Protein AF-A0A2H9NH75-F1 (afdb_monomer_lite)

Structure (mmCIF, N/CA/C/O backbone):
data_AF-A0A2H9NH75-F1
#
_entry.id   AF-A0A2H9NH75-F1
#
loop_
_atom_site.group_PDB
_atom_site.id
_atom_site.type_symbol
_atom_site.label_atom_id
_atom_site.label_alt_id
_atom_site.label_comp_id
_atom_site.label_asym_id
_atom_site.label_entity_id
_atom_site.label_seq_id
_atom_site.pdbx_PDB_ins_code
_atom_site.Cartn_x
_atom_site.Cartn_y
_atom_site.Cartn_z
_atom_site.occupancy
_atom_site.B_iso_or_equiv
_atom_site.auth_seq_id
_atom_site.auth_comp_id
_atom_site.auth_asym_id
_atom_site.auth_atom_id
_atom_site.pdbx_PDB_model_num
ATOM 1 N N . MET A 1 1 ? 20.758 14.391 -37.638 1.00 52.09 1 MET A N 1
ATOM 2 C CA . MET A 1 1 ? 20.608 14.453 -36.163 1.00 52.09 1 MET A CA 1
ATOM 3 C C . MET A 1 1 ? 19.476 13.586 -35.596 1.00 52.09 1 MET A C 1
ATOM 5 O O . MET A 1 1 ? 19.654 13.093 -34.496 1.00 52.09 1 MET A O 1
ATOM 9 N N . LYS A 1 2 ? 18.370 13.304 -36.310 1.00 54.50 2 LYS A N 1
ATOM 10 C CA . LYS A 1 2 ? 17.299 12.404 -35.808 1.00 54.50 2 LYS A CA 1
ATOM 11 C C . LYS A 1 2 ? 17.637 10.895 -35.805 1.00 54.50 2 LYS A C 1
ATOM 13 O O . LYS A 1 2 ? 16.887 10.123 -35.228 1.00 54.50 2 LYS A O 1
ATOM 18 N N . SER A 1 3 ? 18.746 10.471 -36.422 1.00 53.34 3 SER A N 1
ATOM 19 C CA . SER A 1 3 ? 19.180 9.060 -36.457 1.00 53.34 3 SER A CA 1
ATOM 20 C C . SER A 1 3 ? 20.140 8.664 -35.330 1.00 53.34 3 SER A C 1
ATOM 22 O O . SER A 1 3 ? 20.319 7.476 -35.082 1.00 53.34 3 SER A O 1
ATOM 24 N N . LEU A 1 4 ? 20.751 9.633 -34.633 1.00 50.81 4 LEU A N 1
ATOM 25 C CA . LEU A 1 4 ? 21.707 9.338 -33.560 1.00 50.81 4 LEU A CA 1
ATOM 26 C C . LEU A 1 4 ? 21.008 8.913 -32.261 1.00 50.81 4 LEU A C 1
ATOM 28 O O . LEU A 1 4 ? 21.525 8.067 -31.543 1.00 50.81 4 LEU A O 1
ATOM 32 N N . SER A 1 5 ? 19.820 9.450 -31.974 1.00 61.72 5 SER A N 1
ATOM 33 C CA . SER A 1 5 ? 19.081 9.145 -30.741 1.00 61.72 5 SER A CA 1
ATOM 34 C C . SER A 1 5 ? 18.595 7.694 -30.684 1.00 61.72 5 SER A C 1
ATOM 36 O O . SER A 1 5 ? 18.685 7.065 -29.635 1.00 61.72 5 SER A O 1
ATOM 38 N N . GLY A 1 6 ? 18.146 7.130 -31.810 1.00 67.44 6 GLY A N 1
ATOM 39 C CA . GLY A 1 6 ? 17.740 5.722 -31.881 1.00 67.44 6 GLY A CA 1
ATOM 40 C C . GLY A 1 6 ? 18.913 4.752 -31.713 1.00 67.44 6 GLY A C 1
ATOM 41 O O . GLY A 1 6 ? 18.775 3.726 -31.052 1.00 67.44 6 GLY A O 1
ATOM 42 N N . LEU A 1 7 ? 20.082 5.108 -32.254 1.00 65.38 7 LEU A N 1
ATOM 43 C CA . LEU A 1 7 ? 21.287 4.282 -32.176 1.00 65.38 7 LEU A CA 1
ATOM 44 C C . LEU A 1 7 ? 21.857 4.257 -30.753 1.00 65.38 7 LEU A C 1
ATOM 46 O O . LEU A 1 7 ? 22.250 3.197 -30.284 1.00 65.38 7 LEU A O 1
ATOM 50 N N . VAL A 1 8 ? 21.816 5.384 -30.036 1.00 70.50 8 VAL A N 1
ATOM 51 C CA . VAL A 1 8 ? 22.238 5.457 -28.627 1.00 70.50 8 VAL A CA 1
ATOM 52 C C . VAL A 1 8 ? 21.324 4.620 -27.728 1.00 70.50 8 VAL A C 1
ATOM 54 O O . VAL A 1 8 ? 21.825 3.859 -26.910 1.00 70.50 8 VAL A O 1
ATOM 57 N N . ILE A 1 9 ? 20.001 4.669 -27.924 1.00 70.62 9 ILE A N 1
ATOM 58 C CA . ILE A 1 9 ? 19.051 3.848 -27.149 1.00 70.62 9 ILE A CA 1
ATOM 59 C C . ILE A 1 9 ? 19.263 2.350 -27.422 1.00 70.62 9 ILE A C 1
ATOM 61 O O . ILE A 1 9 ? 19.267 1.549 -26.486 1.00 70.62 9 ILE A O 1
ATOM 65 N N . ALA A 1 10 ? 19.494 1.967 -28.681 1.00 62.88 10 ALA A N 1
ATOM 66 C CA . ALA A 1 10 ? 19.791 0.584 -29.050 1.00 62.88 10 ALA A CA 1
ATOM 67 C C . ALA A 1 10 ? 21.123 0.093 -28.453 1.00 62.88 10 ALA A C 1
ATOM 69 O O . ALA A 1 10 ? 21.184 -1.023 -27.938 1.00 62.88 10 ALA A O 1
ATOM 70 N N . LEU A 1 11 ? 22.166 0.933 -28.457 1.00 64.81 11 LEU A N 1
ATOM 71 C CA . LEU A 1 11 ? 23.472 0.604 -27.875 1.00 64.81 11 LEU A CA 1
ATOM 72 C C . LEU A 1 11 ? 23.399 0.470 -26.347 1.00 64.81 11 LEU A C 1
ATOM 74 O O . LEU A 1 11 ? 23.988 -0.443 -25.775 1.00 64.81 11 LEU A O 1
ATOM 78 N N . SER A 1 12 ? 22.642 1.349 -25.682 1.00 63.97 12 SER A N 1
ATOM 79 C CA . SER A 1 12 ? 22.426 1.291 -24.234 1.00 63.97 12 SER A CA 1
ATOM 80 C C . SER A 1 12 ? 21.641 0.044 -23.822 1.00 63.97 12 SER A C 1
ATOM 82 O O . SER A 1 12 ? 22.000 -0.595 -22.837 1.00 63.97 12 SER A O 1
ATOM 84 N N . LEU A 1 13 ? 20.627 -0.359 -24.596 1.00 59.62 13 LEU A N 1
ATOM 85 C CA . LEU A 1 13 ? 19.899 -1.612 -24.363 1.00 59.62 13 LEU A CA 1
ATOM 86 C C . LEU A 1 13 ? 20.771 -2.850 -24.627 1.00 59.62 13 LEU A C 1
ATOM 88 O O . LEU A 1 13 ? 20.682 -3.820 -23.876 1.00 59.62 13 LEU A O 1
ATOM 92 N N . MET A 1 14 ? 21.649 -2.808 -25.637 1.00 60.41 14 MET A N 1
ATOM 93 C CA . MET A 1 14 ? 22.614 -3.880 -25.909 1.00 60.41 14 MET A CA 1
ATOM 94 C C . MET A 1 14 ? 23.608 -4.081 -24.763 1.00 60.41 14 MET A C 1
ATOM 96 O O . MET A 1 14 ? 23.900 -5.225 -24.422 1.00 60.41 14 MET A O 1
ATOM 100 N N . LEU A 1 15 ? 24.107 -2.996 -24.157 1.00 62.84 15 LEU A N 1
ATOM 101 C CA . LEU A 1 15 ? 25.081 -3.056 -23.060 1.00 62.84 15 LEU A CA 1
ATOM 102 C C . LEU A 1 15 ? 24.481 -3.597 -21.755 1.00 62.84 15 LEU A C 1
ATOM 104 O O . LEU A 1 15 ? 25.157 -4.325 -21.033 1.00 62.84 15 LEU A O 1
ATOM 108 N N . VAL A 1 16 ? 23.208 -3.304 -21.474 1.00 64.00 16 VAL A N 1
ATOM 109 C CA . VAL A 1 16 ? 22.506 -3.793 -20.270 1.00 64.00 16 VAL A CA 1
ATOM 110 C C . VAL A 1 16 ? 22.257 -5.311 -20.318 1.00 64.00 16 VAL A C 1
ATOM 112 O O . VAL A 1 16 ? 22.177 -5.949 -19.271 1.00 64.00 16 VAL A O 1
ATOM 115 N N . PHE A 1 17 ? 22.205 -5.913 -21.512 1.00 54.19 17 PHE A N 1
ATOM 116 C CA . PHE A 1 17 ? 21.973 -7.351 -21.716 1.00 54.19 17 PHE A CA 1
ATOM 117 C C . PHE A 1 17 ? 23.243 -8.181 -22.006 1.00 54.19 17 PHE A C 1
ATOM 119 O O . PHE A 1 17 ? 23.136 -9.367 -22.312 1.00 54.19 17 PHE A O 1
ATOM 126 N N . GLN A 1 18 ? 24.451 -7.615 -21.875 1.00 58.38 18 GLN A N 1
ATOM 127 C CA . GLN A 1 18 ? 25.701 -8.317 -22.215 1.00 58.38 18 GLN A CA 1
ATOM 128 C C . GLN A 1 18 ? 26.083 -9.566 -21.382 1.00 58.38 18 GLN A C 1
ATOM 130 O O . GLN A 1 18 ? 26.841 -10.366 -21.927 1.00 58.38 18 GLN A O 1
ATOM 135 N N . PRO A 1 19 ? 25.645 -9.833 -20.129 1.00 50.66 19 PRO A N 1
ATOM 136 C CA . PRO A 1 19 ? 26.314 -10.881 -19.351 1.00 50.66 19 PRO A CA 1
ATOM 137 C C . PRO A 1 19 ? 25.886 -12.327 -19.679 1.00 50.66 19 PRO A C 1
ATOM 139 O O . PRO A 1 19 ? 26.279 -13.233 -18.952 1.00 50.66 19 PRO A O 1
ATOM 142 N N . VAL A 1 20 ? 25.100 -12.589 -20.736 1.00 52.25 20 VAL A N 1
ATOM 143 C CA . VAL A 1 20 ? 24.587 -13.947 -21.052 1.00 52.25 20 VAL A CA 1
ATOM 144 C C . VAL A 1 20 ? 24.736 -14.322 -22.534 1.00 52.25 20 VAL A C 1
ATOM 146 O O . VAL A 1 20 ? 23.995 -15.150 -23.037 1.00 52.25 20 VAL A O 1
ATOM 149 N N . LEU A 1 21 ? 25.689 -13.753 -23.273 1.00 48.47 21 LEU A N 1
ATOM 150 C CA . LEU A 1 21 ? 26.073 -14.313 -24.575 1.00 48.47 21 LEU A CA 1
ATOM 151 C C . LEU A 1 21 ? 27.590 -14.218 -24.726 1.00 48.47 21 LEU A C 1
ATOM 153 O O . LEU A 1 21 ? 28.125 -13.161 -25.055 1.00 48.47 21 LEU A O 1
ATOM 157 N N . SER A 1 22 ? 28.286 -15.326 -24.467 1.00 58.53 22 SER A N 1
ATOM 158 C CA . SER A 1 22 ? 29.667 -15.496 -24.914 1.00 58.53 22 SER A CA 1
ATOM 159 C C . SER A 1 22 ? 29.698 -15.249 -26.422 1.00 58.53 22 SER A C 1
ATOM 161 O O . SER A 1 22 ? 29.026 -15.946 -27.179 1.00 58.53 22 SER A O 1
ATOM 163 N N . GLN A 1 23 ? 30.441 -14.231 -26.857 1.00 53.25 23 GLN A N 1
ATOM 164 C CA . GLN A 1 23 ? 30.516 -13.799 -28.259 1.00 53.25 23 GLN A CA 1
ATOM 165 C C . GLN A 1 23 ? 31.018 -14.880 -29.234 1.00 53.25 23 GLN A C 1
ATOM 167 O O . GLN A 1 23 ? 30.965 -14.673 -30.442 1.00 53.25 23 GLN A O 1
ATOM 172 N N . GLU A 1 24 ? 31.486 -16.026 -28.741 1.00 53.72 24 GLU A N 1
ATOM 173 C CA . GLU A 1 24 ? 32.073 -17.079 -29.570 1.00 53.72 24 GLU A CA 1
ATOM 174 C C . GLU A 1 24 ? 31.034 -17.974 -30.272 1.00 53.72 24 GLU A C 1
ATOM 176 O O . GLU A 1 24 ? 31.344 -18.530 -31.321 1.00 53.72 24 GLU A O 1
ATOM 181 N N . ASP A 1 25 ? 29.782 -18.033 -29.797 1.00 52.09 25 ASP A N 1
ATOM 182 C CA . ASP A 1 25 ? 28.756 -18.930 -30.369 1.00 52.09 25 ASP A CA 1
ATOM 183 C C . ASP A 1 25 ? 27.797 -18.250 -31.368 1.00 52.09 25 ASP A C 1
ATOM 185 O O . ASP A 1 25 ? 26.911 -18.895 -31.928 1.00 52.09 25 ASP A O 1
ATOM 189 N N . LEU A 1 26 ? 27.951 -16.946 -31.630 1.00 56.62 26 LEU A N 1
ATOM 190 C CA . LEU A 1 26 ? 27.062 -16.177 -32.521 1.00 56.62 26 LEU A CA 1
ATOM 191 C C . LEU A 1 26 ? 27.617 -16.023 -33.948 1.00 56.62 26 LEU A C 1
ATOM 193 O O . LEU A 1 26 ? 27.301 -15.066 -34.660 1.00 56.62 26 LEU A O 1
ATOM 197 N N . VAL A 1 27 ? 28.426 -16.988 -34.392 1.00 54.75 27 VAL A N 1
ATOM 198 C CA . VAL A 1 27 ? 28.787 -17.148 -35.805 1.00 54.75 27 VAL A CA 1
ATOM 199 C C . VAL A 1 27 ? 27.567 -17.704 -36.543 1.00 54.75 27 VAL A C 1
ATOM 201 O O . VAL A 1 27 ? 27.385 -18.912 -36.669 1.00 54.75 27 VAL A O 1
ATOM 204 N N . ILE A 1 28 ? 26.701 -16.809 -37.022 1.00 57.62 28 ILE A N 1
ATOM 205 C CA . ILE A 1 28 ? 25.615 -17.175 -37.937 1.00 57.62 28 ILE A CA 1
ATOM 206 C C . ILE A 1 28 ? 26.263 -17.643 -39.244 1.00 57.62 28 ILE A C 1
ATOM 208 O O . ILE A 1 28 ? 26.881 -16.851 -39.960 1.00 57.62 28 ILE A O 1
ATOM 212 N N . SER A 1 29 ? 26.143 -18.938 -39.541 1.00 56.97 29 SER A N 1
ATOM 213 C CA . SER A 1 29 ? 26.562 -19.507 -40.819 1.00 56.97 29 SER A CA 1
ATOM 214 C C . SER A 1 29 ? 25.810 -18.792 -41.955 1.00 56.97 29 SER A C 1
ATOM 216 O O . SER A 1 29 ? 24.581 -18.702 -41.894 1.00 56.97 29 SER A O 1
ATOM 218 N N . PRO A 1 30 ? 26.481 -18.295 -43.014 1.00 55.00 30 PRO A N 1
ATOM 219 C CA . PRO A 1 30 ? 25.838 -17.540 -44.100 1.00 55.00 30 PRO A CA 1
ATOM 220 C C . PRO A 1 30 ? 24.782 -18.309 -44.924 1.00 55.00 30 PRO A C 1
ATOM 222 O O . PRO A 1 30 ? 24.293 -17.774 -45.917 1.00 55.00 30 PRO A O 1
ATOM 225 N N . GLY A 1 31 ? 24.455 -19.556 -44.566 1.00 57.31 31 GLY A N 1
ATOM 226 C CA . GLY A 1 31 ? 23.495 -20.420 -45.260 1.00 57.31 31 GLY A CA 1
ATOM 227 C C . GLY A 1 31 ? 22.147 -20.615 -44.554 1.00 57.31 31 GLY A C 1
ATOM 228 O O . GLY A 1 31 ? 21.247 -21.209 -45.148 1.00 57.31 31 GLY A O 1
ATOM 229 N N . ASP A 1 32 ? 21.973 -20.117 -43.329 1.00 58.88 32 ASP A N 1
ATOM 230 C CA . ASP A 1 32 ? 20.779 -20.401 -42.529 1.00 58.88 32 ASP A CA 1
ATOM 231 C C . ASP A 1 32 ? 19.717 -19.316 -42.783 1.00 58.88 32 ASP A C 1
ATOM 233 O O . ASP A 1 32 ? 19.910 -18.142 -42.476 1.00 58.88 32 ASP A O 1
ATOM 237 N N . GLY A 1 33 ? 18.592 -19.692 -43.399 1.00 59.31 33 GLY A N 1
ATOM 238 C CA . GLY A 1 33 ? 17.597 -18.797 -44.019 1.00 59.31 33 GLY A CA 1
ATOM 239 C C . GLY A 1 33 ? 16.828 -17.807 -43.123 1.00 59.31 33 GLY A C 1
ATOM 240 O O . GLY A 1 33 ? 15.798 -17.288 -43.557 1.00 59.31 33 GLY A O 1
ATOM 241 N N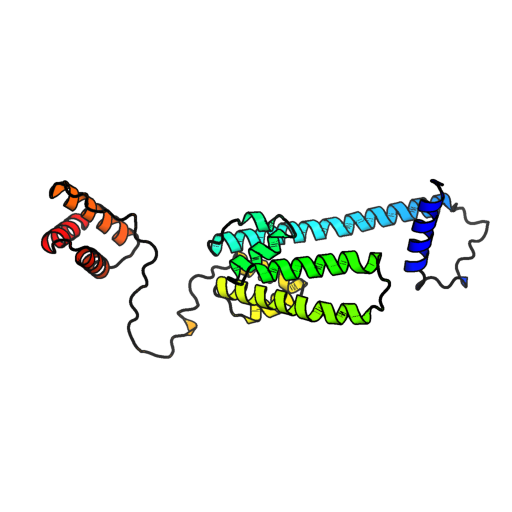 . LEU A 1 34 ? 17.281 -17.515 -41.901 1.00 69.56 34 LEU A N 1
ATOM 242 C CA . LEU A 1 34 ? 16.704 -16.469 -41.058 1.00 69.56 34 LEU A CA 1
ATOM 243 C C . LEU A 1 34 ? 17.482 -15.162 -41.247 1.00 69.56 34 LEU A C 1
ATOM 245 O O . LEU A 1 34 ? 18.534 -14.944 -40.651 1.00 69.56 34 LEU A O 1
ATOM 249 N N . SER A 1 35 ? 16.949 -14.264 -42.077 1.00 82.00 35 SER A N 1
ATOM 250 C CA . SER A 1 35 ? 17.536 -12.933 -42.258 1.00 82.00 35 SER A CA 1
ATOM 251 C C . SER A 1 35 ? 17.586 -12.159 -40.932 1.00 82.00 35 SER A C 1
ATOM 253 O O . SER A 1 35 ? 16.709 -12.309 -40.078 1.00 82.00 35 SER A O 1
ATOM 255 N N . THR A 1 36 ? 18.566 -11.264 -40.767 1.00 79.88 36 THR A N 1
ATOM 256 C CA . THR A 1 36 ? 18.676 -10.372 -39.593 1.00 79.88 36 THR A CA 1
ATOM 257 C C . THR A 1 36 ? 17.371 -9.612 -39.319 1.00 79.88 36 THR A C 1
ATOM 259 O O . THR A 1 36 ? 16.984 -9.421 -38.168 1.00 79.88 36 THR A O 1
ATOM 262 N N . ALA A 1 37 ? 16.649 -9.228 -40.377 1.00 80.00 37 ALA A N 1
ATOM 263 C CA . ALA A 1 37 ? 15.332 -8.606 -40.274 1.00 80.00 37 ALA A CA 1
ATOM 264 C C . ALA A 1 37 ? 14.272 -9.560 -39.691 1.00 80.00 37 ALA A C 1
ATOM 266 O O . ALA A 1 37 ? 13.484 -9.151 -38.839 1.00 80.00 37 ALA A O 1
ATOM 267 N N . GLY A 1 38 ? 14.278 -10.833 -40.102 1.00 85.94 38 GLY A N 1
ATOM 268 C CA . GLY A 1 38 ? 13.412 -11.872 -39.541 1.00 85.94 38 GLY A CA 1
ATOM 269 C C . GLY A 1 38 ? 13.682 -12.124 -38.055 1.00 85.94 38 GLY A C 1
ATOM 270 O O . GLY A 1 38 ? 12.740 -12.184 -37.264 1.00 85.94 38 GLY A O 1
ATOM 271 N N . ALA A 1 39 ? 14.955 -12.181 -37.651 1.00 85.31 39 ALA A N 1
ATOM 272 C CA . ALA A 1 39 ? 15.344 -12.350 -36.250 1.00 85.31 39 ALA A CA 1
ATOM 273 C C . ALA A 1 39 ? 14.896 -11.168 -35.363 1.00 85.31 39 ALA A C 1
ATOM 275 O O . ALA A 1 39 ? 14.313 -11.381 -34.299 1.00 85.31 39 ALA A O 1
ATOM 276 N N . LEU A 1 40 ? 15.092 -9.923 -35.817 1.00 83.62 40 LEU A N 1
ATOM 277 C CA . LEU A 1 40 ? 14.625 -8.722 -35.107 1.00 83.62 40 LEU A CA 1
ATOM 278 C C . LEU A 1 40 ? 13.094 -8.670 -34.989 1.00 83.62 40 LEU A C 1
ATOM 280 O O . LEU A 1 40 ? 12.570 -8.315 -33.932 1.00 83.62 40 LEU A O 1
ATOM 284 N N . GLY A 1 41 ? 12.372 -9.054 -36.048 1.00 91.00 41 GLY A N 1
ATOM 285 C CA . GLY A 1 41 ? 10.909 -9.138 -36.032 1.00 91.00 41 GLY A CA 1
ATOM 286 C C . GLY A 1 41 ? 10.393 -10.163 -35.019 1.00 91.00 41 GLY A C 1
ATOM 287 O O . GLY A 1 41 ? 9.481 -9.868 -34.245 1.00 91.00 41 GLY A O 1
ATOM 288 N N . MET A 1 42 ? 11.021 -11.341 -34.965 1.00 89.06 42 MET A N 1
ATOM 289 C CA . MET A 1 42 ? 10.689 -12.382 -33.991 1.00 89.06 42 MET A CA 1
ATOM 290 C C . MET A 1 42 ? 10.985 -11.936 -32.553 1.00 89.06 42 MET A C 1
ATOM 292 O O . MET A 1 42 ? 10.159 -12.146 -31.668 1.00 89.06 42 MET A O 1
ATOM 296 N N . PHE A 1 43 ? 12.113 -11.260 -32.316 1.00 88.06 43 PHE A N 1
ATOM 297 C CA . PHE A 1 43 ? 12.453 -10.715 -30.999 1.00 88.06 43 PHE A CA 1
ATOM 298 C C . PHE A 1 43 ? 11.434 -9.669 -30.524 1.00 88.06 43 PHE A C 1
ATOM 300 O O . PHE A 1 43 ? 10.968 -9.736 -29.388 1.00 88.06 43 PHE A O 1
ATOM 307 N N . GLY A 1 44 ? 11.020 -8.749 -31.402 1.00 93.38 44 GLY A N 1
ATOM 308 C CA . GLY A 1 44 ? 9.973 -7.772 -31.093 1.00 93.38 44 GLY A CA 1
ATOM 309 C C . GLY A 1 44 ? 8.636 -8.427 -30.731 1.00 93.38 44 GLY A C 1
ATOM 310 O O . GLY A 1 44 ? 7.996 -8.020 -29.760 1.00 93.38 44 GLY A O 1
ATOM 311 N N . LEU A 1 45 ? 8.242 -9.480 -31.456 1.00 94.56 45 LEU A N 1
ATOM 312 C CA . LEU A 1 45 ? 7.045 -10.264 -31.138 1.00 94.56 45 LEU A CA 1
ATOM 313 C C . LEU A 1 45 ? 7.155 -10.967 -29.782 1.00 94.56 45 LEU A C 1
ATOM 315 O O . LEU A 1 45 ? 6.228 -10.876 -28.979 1.00 94.56 45 LEU A O 1
ATOM 319 N N . ILE A 1 46 ? 8.283 -11.626 -29.506 1.00 94.38 46 ILE A N 1
ATOM 320 C CA . ILE A 1 46 ? 8.524 -12.311 -28.230 1.00 94.38 46 ILE A CA 1
ATOM 321 C C . ILE A 1 46 ? 8.460 -11.312 -27.071 1.00 94.38 46 ILE A C 1
ATOM 323 O O . ILE A 1 46 ? 7.743 -11.555 -26.103 1.00 94.38 46 ILE A O 1
ATOM 327 N N . LEU A 1 47 ? 9.131 -10.161 -27.180 1.00 93.94 47 LEU A N 1
ATOM 328 C CA . LEU A 1 47 ? 9.072 -9.117 -26.156 1.00 93.94 47 LEU A CA 1
ATOM 329 C C . LEU A 1 47 ? 7.658 -8.555 -25.971 1.00 93.94 47 LEU A C 1
ATOM 331 O O . LEU A 1 47 ? 7.244 -8.322 -24.838 1.00 93.94 47 LEU A O 1
ATOM 335 N N . GLY A 1 48 ? 6.902 -8.367 -27.056 1.00 94.62 48 GLY A N 1
ATOM 336 C CA . GLY A 1 48 ? 5.512 -7.918 -26.989 1.00 94.62 48 GLY A CA 1
ATOM 337 C C . GLY A 1 48 ? 4.608 -8.918 -26.263 1.00 94.62 48 GLY A C 1
ATOM 338 O O . GLY A 1 48 ? 3.845 -8.534 -25.376 1.00 94.62 48 GLY A O 1
ATOM 339 N N . VAL A 1 49 ? 4.734 -10.209 -26.586 1.00 95.38 49 VAL A N 1
ATOM 340 C CA . VAL A 1 49 ? 3.978 -11.289 -25.932 1.00 95.38 49 VAL A CA 1
ATOM 341 C C . VAL A 1 49 ? 4.372 -11.423 -24.460 1.00 95.38 49 VAL A C 1
ATOM 343 O O . VAL A 1 49 ? 3.489 -11.483 -23.605 1.00 95.38 49 VAL A O 1
ATOM 346 N N . ILE A 1 50 ? 5.670 -11.399 -24.137 1.00 94.00 50 ILE A N 1
ATOM 347 C CA . ILE A 1 50 ? 6.157 -11.401 -22.749 1.00 94.00 50 ILE A CA 1
ATOM 348 C C . ILE A 1 50 ? 5.606 -10.186 -21.994 1.00 94.00 50 ILE A C 1
ATOM 350 O O . ILE A 1 50 ? 5.091 -10.335 -20.888 1.00 94.00 50 ILE A O 1
ATOM 354 N N . GLY A 1 51 ? 5.642 -8.997 -22.600 1.00 93.81 51 GLY A N 1
ATOM 355 C CA . GLY A 1 51 ? 5.084 -7.779 -22.017 1.00 93.81 51 GLY A CA 1
ATOM 356 C C . GLY A 1 51 ? 3.605 -7.930 -21.660 1.00 93.81 51 GLY A C 1
ATOM 357 O O . GLY A 1 51 ? 3.209 -7.620 -20.538 1.00 93.81 51 GLY A O 1
ATOM 358 N N . LEU A 1 52 ? 2.791 -8.479 -22.566 1.00 92.88 52 LEU A N 1
ATOM 359 C CA . LEU A 1 52 ? 1.370 -8.741 -22.310 1.00 92.88 52 LEU A CA 1
ATOM 360 C C . LEU A 1 52 ? 1.154 -9.756 -21.179 1.00 92.88 52 LEU A C 1
ATOM 362 O O . LEU A 1 52 ? 0.337 -9.514 -20.289 1.00 92.88 52 LEU A O 1
ATOM 366 N N . ILE A 1 53 ? 1.912 -10.857 -21.180 1.00 94.75 53 ILE A N 1
ATOM 367 C CA . ILE A 1 53 ? 1.840 -11.898 -20.144 1.00 94.75 53 ILE A CA 1
ATOM 368 C C . ILE A 1 53 ? 2.193 -11.337 -18.761 1.00 94.75 53 ILE A C 1
ATOM 370 O O . ILE A 1 53 ? 1.614 -11.775 -17.772 1.00 94.75 53 ILE A O 1
ATOM 374 N N . LEU A 1 54 ? 3.096 -10.356 -18.674 1.00 92.44 54 LEU A N 1
ATOM 375 C CA . LEU A 1 54 ? 3.488 -9.727 -17.409 1.00 92.44 54 LEU A CA 1
ATOM 376 C C . LEU A 1 54 ? 2.528 -8.611 -16.959 1.00 92.44 54 LEU A C 1
ATOM 378 O O . LEU A 1 54 ? 2.286 -8.456 -15.762 1.00 92.44 54 LEU A O 1
ATOM 382 N N . ILE A 1 55 ? 1.943 -7.850 -17.891 1.00 94.38 55 ILE A N 1
ATOM 383 C CA . ILE A 1 55 ? 1.034 -6.734 -17.574 1.00 94.38 55 ILE A CA 1
ATOM 384 C C . ILE A 1 55 ? -0.293 -7.227 -16.987 1.00 94.38 55 ILE A C 1
ATOM 386 O O . ILE A 1 55 ? -0.799 -6.639 -16.031 1.00 94.38 55 ILE A O 1
ATOM 390 N N . ILE A 1 56 ? -0.861 -8.303 -17.536 1.00 94.06 56 ILE A N 1
ATOM 391 C CA . ILE A 1 56 ? -2.160 -8.838 -17.098 1.00 94.06 56 ILE A CA 1
ATOM 392 C C . ILE A 1 56 ? -2.177 -9.200 -15.598 1.00 94.06 56 ILE A C 1
ATOM 394 O O . ILE A 1 56 ? -3.030 -8.670 -14.881 1.00 94.06 56 ILE A O 1
ATOM 398 N N . PRO A 1 57 ? -1.268 -10.045 -15.067 1.00 93.38 57 PRO A N 1
ATOM 399 C CA . PRO A 1 57 ? -1.266 -10.388 -13.647 1.00 93.38 57 PRO A CA 1
ATOM 400 C C . PRO A 1 57 ? -0.979 -9.171 -12.766 1.00 93.38 57 PRO A C 1
ATOM 402 O O . PRO A 1 57 ? -1.584 -9.040 -11.703 1.00 93.38 57 PRO A O 1
ATOM 405 N N . PHE A 1 58 ? -0.129 -8.243 -13.216 1.00 91.12 58 PHE A N 1
ATOM 406 C CA . PHE A 1 58 ? 0.127 -7.002 -12.489 1.00 91.12 58 PHE A CA 1
ATOM 407 C C . PHE A 1 58 ? -1.146 -6.158 -12.343 1.00 91.12 58 PHE A C 1
ATOM 409 O O . PHE A 1 58 ? -1.459 -5.687 -11.250 1.00 91.12 58 PHE A O 1
ATOM 416 N N . LEU A 1 59 ? -1.928 -6.025 -13.417 1.00 94.81 59 LEU A N 1
ATOM 417 C CA . LEU A 1 59 ? -3.193 -5.295 -13.398 1.00 94.81 59 LEU A CA 1
ATOM 418 C C . LEU A 1 59 ? -4.234 -5.973 -12.495 1.00 94.81 59 LEU A C 1
ATOM 420 O O . LEU A 1 59 ? -4.930 -5.289 -11.746 1.00 94.81 59 LEU A O 1
ATOM 424 N N . ILE A 1 60 ? -4.309 -7.308 -12.509 1.00 95.12 60 ILE A N 1
ATOM 425 C CA . ILE A 1 60 ? -5.190 -8.074 -11.613 1.00 95.12 60 ILE A CA 1
ATOM 426 C C . ILE A 1 60 ? -4.813 -7.823 -10.146 1.00 95.12 60 ILE A C 1
ATOM 428 O O . ILE A 1 60 ? -5.684 -7.496 -9.338 1.00 95.12 60 ILE A O 1
ATOM 432 N N . ILE A 1 61 ? -3.523 -7.922 -9.802 1.00 92.88 61 ILE A N 1
ATOM 433 C CA . ILE A 1 61 ? -3.019 -7.669 -8.441 1.00 92.88 61 ILE A CA 1
ATOM 434 C C . ILE A 1 61 ? -3.290 -6.221 -8.024 1.00 92.88 61 ILE A C 1
ATOM 436 O O . ILE A 1 61 ? -3.683 -5.972 -6.882 1.00 92.88 61 ILE A O 1
ATOM 440 N N . TYR A 1 62 ? -3.123 -5.268 -8.941 1.00 93.94 62 TYR A N 1
ATOM 441 C CA . TYR A 1 62 ? -3.394 -3.855 -8.701 1.00 93.94 62 TYR A CA 1
ATOM 442 C C . TYR A 1 62 ? -4.870 -3.598 -8.381 1.00 93.94 62 TYR A C 1
ATOM 444 O O . TYR A 1 62 ? -5.182 -3.024 -7.336 1.00 93.94 62 TYR A O 1
ATOM 452 N N . ILE A 1 63 ? -5.783 -4.074 -9.236 1.00 96.88 63 ILE A N 1
ATOM 453 C CA . ILE A 1 63 ? -7.232 -3.931 -9.036 1.00 96.88 63 ILE A CA 1
ATOM 454 C C . ILE A 1 63 ? -7.647 -4.596 -7.721 1.00 96.88 63 ILE A C 1
ATOM 456 O O . ILE A 1 63 ? -8.366 -3.995 -6.923 1.00 96.88 63 ILE A O 1
ATOM 460 N N . TYR A 1 64 ? -7.156 -5.809 -7.456 1.00 95.88 64 TYR A N 1
ATOM 461 C CA . TYR A 1 64 ? -7.417 -6.517 -6.205 1.00 95.88 64 TYR A CA 1
ATOM 462 C C . TYR A 1 64 ? -6.951 -5.716 -4.980 1.00 95.88 64 TYR A C 1
ATOM 464 O O . TYR A 1 64 ? -7.718 -5.528 -4.034 1.00 95.88 64 TYR A O 1
ATOM 472 N N . SER A 1 65 ? -5.725 -5.190 -5.006 1.00 93.56 65 SER A N 1
ATOM 473 C CA . SER A 1 65 ? -5.159 -4.408 -3.900 1.00 93.56 65 SER A CA 1
ATOM 474 C C . SER A 1 65 ? -5.933 -3.106 -3.666 1.00 93.56 65 SER A C 1
ATOM 476 O O . SER A 1 65 ? -6.205 -2.748 -2.518 1.00 93.56 65 SER A O 1
ATOM 478 N N . ALA A 1 66 ? -6.357 -2.425 -4.737 1.00 95.81 66 ALA A N 1
ATOM 479 C CA . ALA A 1 66 ? -7.194 -1.229 -4.653 1.00 95.81 66 ALA A CA 1
ATOM 480 C C . ALA A 1 66 ? -8.571 -1.535 -4.035 1.00 95.81 66 ALA A C 1
ATOM 482 O O . ALA A 1 66 ? -9.033 -0.811 -3.149 1.00 95.81 66 ALA A O 1
ATOM 483 N N . LEU A 1 67 ? -9.206 -2.641 -4.439 1.00 97.00 67 LEU A N 1
ATOM 484 C CA . LEU A 1 67 ? -10.478 -3.094 -3.868 1.00 97.00 67 LEU A CA 1
ATOM 485 C C . LEU A 1 67 ? -10.349 -3.430 -2.380 1.00 97.00 67 LEU A C 1
ATOM 487 O O . LEU A 1 67 ? -11.176 -2.985 -1.581 1.00 97.00 67 LEU A O 1
ATOM 491 N N . VAL A 1 68 ? -9.304 -4.171 -2.001 1.00 95.69 68 VAL A N 1
ATOM 492 C CA . VAL A 1 68 ? -9.010 -4.512 -0.605 1.00 95.69 68 VAL A CA 1
ATOM 493 C C . VAL A 1 68 ? -8.840 -3.252 0.233 1.00 95.69 68 VAL A C 1
ATOM 495 O O . VAL A 1 68 ? -9.514 -3.100 1.254 1.00 95.69 68 VAL A O 1
ATOM 498 N N . LEU A 1 69 ? -7.977 -2.330 -0.189 1.00 95.19 69 LEU A N 1
ATOM 499 C CA . LEU A 1 69 ? -7.690 -1.141 0.603 1.00 95.19 69 LEU A CA 1
ATOM 500 C C . LEU A 1 69 ? -8.911 -0.217 0.706 1.00 95.19 69 LEU A C 1
ATOM 502 O O . LEU A 1 69 ? -9.180 0.326 1.775 1.00 95.19 69 LEU A O 1
ATOM 506 N N . SER A 1 70 ? -9.703 -0.101 -0.364 1.00 96.38 70 SER A N 1
ATOM 507 C CA . SER A 1 70 ? -10.967 0.641 -0.339 1.00 96.38 70 SER A CA 1
ATOM 508 C C . SER A 1 70 ? -11.982 0.008 0.621 1.00 96.38 70 SER A C 1
ATOM 510 O O . SER A 1 70 ? -12.660 0.712 1.370 1.00 96.38 70 SER A O 1
ATOM 512 N N . ALA A 1 71 ? -12.069 -1.326 0.654 1.00 95.56 71 ALA A N 1
ATOM 513 C CA . ALA A 1 71 ? -12.924 -2.046 1.596 1.00 95.56 71 ALA A CA 1
ATOM 514 C C . ALA A 1 71 ? -12.463 -1.858 3.049 1.00 95.56 71 ALA A C 1
ATOM 516 O O . ALA A 1 71 ? -13.298 -1.643 3.928 1.00 95.56 71 ALA A O 1
ATOM 517 N N . ILE A 1 72 ? -11.150 -1.894 3.300 1.00 94.56 72 ILE A N 1
ATOM 518 C CA . ILE A 1 72 ? -10.568 -1.602 4.615 1.00 94.56 72 ILE A CA 1
ATOM 519 C C . ILE A 1 72 ? -10.932 -0.178 5.035 1.00 94.56 72 ILE A C 1
ATOM 521 O O . ILE A 1 72 ? -11.511 -0.024 6.104 1.00 94.56 72 ILE A O 1
ATOM 525 N N . ALA A 1 73 ? -10.695 0.825 4.182 1.00 95.75 73 ALA A N 1
ATOM 526 C CA . ALA A 1 73 ? -11.010 2.226 4.465 1.00 95.75 73 ALA A CA 1
ATOM 527 C C . ALA A 1 73 ? -12.482 2.435 4.845 1.00 95.75 73 ALA A C 1
ATOM 529 O O . ALA A 1 73 ? -12.777 3.094 5.838 1.00 95.75 73 ALA A O 1
ATOM 530 N N . LY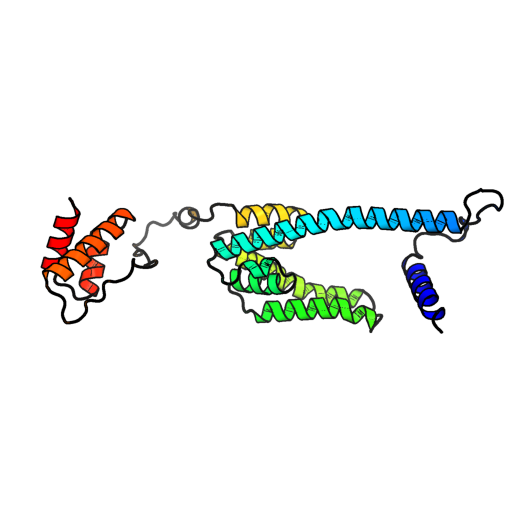S A 1 74 ? -13.413 1.820 4.104 1.00 94.62 74 LYS A N 1
ATOM 531 C CA . LYS A 1 74 ? -14.849 1.871 4.427 1.00 94.62 74 LYS A CA 1
ATOM 532 C C . LYS A 1 74 ? -15.152 1.244 5.790 1.00 94.62 74 LYS A C 1
ATOM 534 O O . LYS A 1 74 ? -15.942 1.786 6.551 1.00 94.62 74 LYS A O 1
ATOM 539 N N . LYS A 1 75 ? -14.510 0.120 6.121 1.00 91.81 75 LYS A N 1
ATOM 540 C CA . LYS A 1 75 ? -14.700 -0.575 7.406 1.00 91.81 75 LYS A CA 1
ATOM 541 C C . LYS A 1 75 ? -14.025 0.116 8.588 1.00 91.81 75 LYS A C 1
ATOM 543 O O . LYS A 1 75 ? -14.422 -0.128 9.721 1.00 91.81 75 LYS A O 1
ATOM 548 N N . THR A 1 76 ? -13.006 0.930 8.345 1.00 92.62 76 THR A N 1
ATOM 549 C CA . THR A 1 76 ? -12.331 1.746 9.363 1.00 92.62 76 THR A CA 1
ATOM 550 C C . THR A 1 76 ? -12.854 3.181 9.399 1.00 92.62 76 THR A C 1
ATOM 552 O O . THR A 1 76 ? -12.212 4.033 10.009 1.00 92.62 76 THR A O 1
ATOM 555 N N . ASN A 1 77 ? -13.985 3.457 8.734 1.00 94.06 77 ASN A N 1
ATOM 556 C CA . ASN A 1 77 ? -14.593 4.782 8.599 1.00 94.06 77 ASN A CA 1
ATOM 557 C C . ASN A 1 77 ? -13.581 5.877 8.201 1.00 94.06 77 ASN A C 1
ATOM 559 O O . ASN A 1 77 ? -13.553 6.976 8.745 1.00 94.06 77 ASN A O 1
ATOM 563 N N . THR A 1 78 ? -12.666 5.534 7.295 1.00 94.75 78 THR A N 1
ATOM 564 C CA . THR A 1 78 ? -11.615 6.432 6.819 1.00 94.75 78 THR A CA 1
ATOM 565 C C . THR A 1 78 ? -12.105 7.181 5.586 1.00 94.75 78 THR A C 1
ATOM 567 O O . THR A 1 78 ? -12.597 6.579 4.629 1.00 94.75 78 THR A O 1
ATOM 570 N N . GLU A 1 79 ? -11.936 8.500 5.587 1.00 94.12 79 GLU A N 1
ATOM 571 C CA . GLU A 1 79 ? -12.322 9.357 4.471 1.00 94.12 79 GLU A CA 1
ATOM 572 C C . GLU A 1 79 ? -11.573 9.024 3.173 1.00 94.12 79 GLU A C 1
ATOM 574 O O . GLU A 1 79 ? -10.406 8.626 3.175 1.00 94.12 79 GLU A O 1
ATOM 579 N N . ASN A 1 80 ? -12.220 9.318 2.043 1.00 95.81 80 ASN A N 1
ATOM 580 C CA . ASN A 1 80 ? -11.689 9.129 0.692 1.00 95.81 80 ASN A CA 1
ATOM 581 C C . ASN A 1 80 ? -11.238 7.686 0.348 1.00 95.81 80 ASN A C 1
ATOM 583 O O . ASN A 1 80 ? -10.125 7.502 -0.150 1.00 95.81 80 ASN A O 1
ATOM 587 N N . PRO A 1 81 ? -12.093 6.646 0.487 1.00 96.12 81 PRO A N 1
ATOM 588 C CA . PRO A 1 81 ? -11.742 5.270 0.097 1.00 96.12 81 PRO A CA 1
ATOM 589 C C . PRO A 1 81 ? -11.342 5.099 -1.375 1.00 96.12 81 PRO A C 1
ATOM 591 O O . PRO A 1 81 ? -10.774 4.072 -1.749 1.00 96.12 81 PRO A O 1
ATOM 594 N N . TRP A 1 82 ? -11.682 6.067 -2.228 1.00 96.69 82 TRP A N 1
ATOM 595 C CA . TRP A 1 82 ? -11.332 6.064 -3.644 1.00 96.69 82 TRP A CA 1
ATOM 596 C C . TRP A 1 82 ? -9.835 6.315 -3.884 1.00 96.69 82 TRP A C 1
ATOM 598 O O . TRP A 1 82 ? -9.325 5.914 -4.927 1.00 96.69 82 TRP A O 1
ATOM 608 N N . PHE A 1 83 ? -9.106 6.883 -2.911 1.00 97.38 83 PHE A N 1
ATOM 609 C CA . PHE A 1 83 ? -7.650 7.070 -2.989 1.00 97.38 83 PHE A CA 1
ATOM 610 C C . PHE A 1 83 ? -6.897 5.753 -3.234 1.00 97.38 83 PHE A C 1
ATOM 612 O O . PHE A 1 83 ? -5.807 5.774 -3.795 1.00 97.38 83 PHE A O 1
ATOM 619 N N . ALA A 1 84 ? -7.490 4.604 -2.889 1.00 96.38 84 ALA A N 1
ATOM 620 C CA . ALA A 1 84 ? -6.933 3.281 -3.166 1.00 96.38 84 ALA A CA 1
ATOM 621 C C . ALA A 1 84 ? -6.665 3.019 -4.663 1.00 96.38 84 ALA A C 1
ATOM 623 O O . ALA A 1 84 ? -5.773 2.238 -4.988 1.00 96.38 84 ALA A O 1
ATOM 624 N N . TRP A 1 85 ? -7.416 3.674 -5.557 1.00 96.75 85 TRP A N 1
ATOM 625 C CA . TRP A 1 85 ? -7.330 3.519 -7.015 1.00 96.75 85 TRP A CA 1
ATOM 626 C C . TRP A 1 85 ? -6.287 4.414 -7.682 1.00 96.75 85 TRP A C 1
ATOM 628 O O . TRP A 1 85 ? -6.108 4.329 -8.895 1.00 96.75 85 TRP A O 1
ATOM 638 N N . VAL A 1 86 ? -5.628 5.292 -6.925 1.00 96.44 86 VAL A N 1
ATOM 639 C CA . VAL A 1 86 ? -4.559 6.153 -7.436 1.00 96.44 86 VAL A CA 1
ATOM 640 C C . VAL A 1 86 ? -3.250 5.700 -6.786 1.00 96.44 86 VAL A C 1
ATOM 642 O O . VAL A 1 86 ? -3.144 5.793 -5.563 1.00 96.44 86 VAL A O 1
ATOM 645 N N . PRO A 1 87 ? -2.234 5.254 -7.550 1.00 89.69 87 PRO A N 1
ATOM 646 C CA . PRO A 1 87 ? -1.041 4.606 -6.993 1.00 89.69 87 PRO A CA 1
ATOM 647 C C . PRO A 1 87 ? -0.343 5.402 -5.886 1.00 89.69 87 PRO A C 1
ATOM 649 O O . PRO A 1 87 ? 0.048 4.843 -4.869 1.00 89.69 87 PRO A O 1
ATOM 652 N N . PHE A 1 88 ? -0.238 6.722 -6.043 1.00 91.94 88 PHE A N 1
ATOM 653 C CA . PHE A 1 88 ? 0.403 7.585 -5.049 1.00 91.94 88 PHE A CA 1
ATOM 654 C C . PHE A 1 88 ? -0.509 7.900 -3.854 1.00 91.94 88 PHE A C 1
ATOM 656 O O . PHE A 1 88 ? -0.047 7.935 -2.715 1.00 91.94 88 PHE A O 1
ATOM 663 N N . LEU A 1 89 ? -1.815 8.092 -4.081 1.00 95.81 89 LEU A N 1
ATOM 664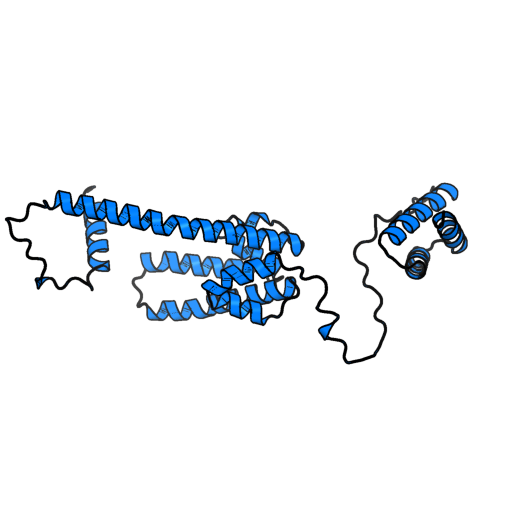 C CA . LEU A 1 89 ? -2.761 8.366 -2.989 1.00 95.81 89 LEU A CA 1
ATOM 665 C C . LEU A 1 89 ? -3.063 7.119 -2.154 1.00 95.81 89 LEU A C 1
ATOM 667 O O . LEU A 1 89 ? -3.481 7.249 -1.004 1.00 95.81 89 LEU A O 1
ATOM 671 N N . ASN A 1 90 ? -2.802 5.927 -2.691 1.00 95.38 90 ASN A N 1
ATOM 672 C CA . ASN A 1 90 ? -2.903 4.663 -1.974 1.00 95.38 90 ASN A CA 1
ATOM 673 C C . ASN A 1 90 ? -2.089 4.702 -0.663 1.00 95.38 90 ASN A C 1
ATOM 675 O O . ASN A 1 90 ? -2.610 4.369 0.400 1.00 95.38 90 ASN A O 1
ATOM 679 N N . TYR A 1 91 ? -0.871 5.250 -0.698 1.00 95.44 91 TYR A N 1
ATOM 680 C CA . TYR A 1 91 ? -0.019 5.396 0.488 1.00 95.44 91 TYR A CA 1
ATOM 681 C C . TYR A 1 91 ? -0.561 6.412 1.501 1.00 95.44 91 TYR A C 1
ATOM 683 O O . TYR A 1 91 ? -0.494 6.196 2.711 1.00 95.44 91 TYR A O 1
ATOM 691 N N . VAL A 1 92 ? -1.162 7.507 1.024 1.00 96.50 92 VAL A N 1
ATOM 692 C CA . VAL A 1 92 ? -1.847 8.479 1.893 1.00 96.50 92 VAL A CA 1
ATOM 693 C C . VAL A 1 92 ? -3.036 7.822 2.591 1.00 96.50 92 VAL A C 1
ATOM 695 O O . VAL A 1 92 ? -3.256 8.038 3.783 1.00 96.50 92 VAL A O 1
ATOM 698 N N . LEU A 1 93 ? -3.789 6.991 1.869 1.00 96.50 93 LEU A N 1
ATOM 699 C CA . LEU A 1 93 ? -4.902 6.238 2.429 1.00 96.50 93 LEU A CA 1
ATOM 700 C C . LEU A 1 93 ? -4.424 5.225 3.478 1.00 96.50 93 LEU A C 1
ATOM 702 O O . LEU A 1 93 ? -5.003 5.172 4.559 1.00 96.50 93 LEU A O 1
ATOM 706 N N . MET A 1 94 ? -3.343 4.485 3.211 1.00 95.88 94 MET A N 1
ATOM 707 C CA . MET A 1 94 ? -2.723 3.579 4.188 1.00 95.88 94 MET A CA 1
ATOM 708 C C . MET A 1 94 ? -2.333 4.305 5.478 1.00 95.88 94 MET A C 1
ATOM 710 O O . MET A 1 94 ? -2.662 3.834 6.569 1.00 95.88 94 MET A O 1
ATOM 714 N N . ALA A 1 95 ? -1.702 5.477 5.360 1.00 96.31 95 ALA A N 1
ATOM 715 C CA . ALA A 1 95 ? -1.342 6.290 6.514 1.00 96.31 95 ALA A CA 1
ATOM 716 C C . ALA A 1 95 ? -2.578 6.703 7.338 1.00 96.31 95 ALA A C 1
ATOM 718 O O . ALA A 1 95 ? -2.579 6.582 8.564 1.00 96.31 95 ALA A O 1
ATOM 719 N N . ARG A 1 96 ? -3.664 7.117 6.669 1.00 95.94 96 ARG A N 1
ATOM 720 C CA . ARG A 1 96 ? -4.928 7.493 7.325 1.00 95.94 96 ARG A CA 1
ATOM 721 C C . ARG A 1 96 ? -5.614 6.313 8.014 1.00 95.94 96 ARG A C 1
ATOM 723 O O . ARG A 1 96 ? -6.016 6.451 9.165 1.00 95.94 96 ARG A O 1
ATOM 730 N N . ILE A 1 97 ? -5.696 5.153 7.357 1.00 95.69 97 ILE A N 1
ATOM 731 C CA . ILE A 1 97 ? -6.261 3.925 7.946 1.00 95.69 97 ILE A CA 1
ATOM 732 C C . ILE A 1 97 ? -5.474 3.532 9.201 1.00 95.69 97 ILE A C 1
ATOM 734 O O . ILE A 1 97 ? -6.057 3.221 10.237 1.00 95.69 97 ILE A O 1
ATOM 738 N N . GLY A 1 98 ? -4.141 3.576 9.120 1.00 94.06 98 GLY A N 1
ATOM 739 C CA . GLY A 1 98 ? -3.252 3.271 10.237 1.00 94.06 98 GLY A CA 1
ATOM 740 C C . GLY A 1 98 ? -3.185 4.354 11.319 1.00 94.06 98 GLY A C 1
ATOM 741 O O . GLY A 1 98 ? -2.454 4.177 12.292 1.00 94.06 98 GLY A O 1
ATOM 742 N N . LYS A 1 99 ? -3.908 5.475 11.165 1.00 95.06 99 LYS A N 1
ATOM 743 C CA . LYS A 1 99 ? -3.843 6.650 12.053 1.00 95.06 99 LYS A CA 1
ATOM 744 C C . LYS A 1 99 ? -2.406 7.134 12.295 1.00 95.06 99 LYS A C 1
ATOM 746 O O . LYS A 1 99 ? -2.066 7.581 13.389 1.00 95.06 99 LYS A O 1
ATOM 751 N N . VAL A 1 100 ? -1.550 7.024 11.281 1.00 94.88 100 VAL A N 1
ATOM 752 C CA . VAL A 1 100 ? -0.183 7.552 11.313 1.00 94.88 100 VAL A CA 1
ATOM 753 C C . VAL A 1 100 ? -0.115 8.883 10.561 1.00 94.88 100 VAL A C 1
ATOM 755 O O . VAL A 1 100 ? -0.943 9.146 9.684 1.00 94.88 100 VAL A O 1
ATOM 758 N N . PRO A 1 101 ? 0.859 9.751 10.876 1.00 95.94 101 PRO A N 1
ATOM 759 C CA . PRO A 1 101 ? 0.959 11.051 10.229 1.00 95.94 101 PRO A CA 1
ATOM 760 C C . PRO A 1 101 ? 1.133 10.948 8.707 1.00 95.94 101 PRO A C 1
ATOM 762 O O . PRO A 1 101 ? 1.989 10.209 8.217 1.00 95.94 101 PRO A O 1
ATOM 765 N N . VAL A 1 102 ? 0.379 11.756 7.954 1.00 94.88 102 VAL A N 1
ATOM 766 C CA . VAL A 1 102 ? 0.403 11.773 6.475 1.00 94.88 102 VAL A CA 1
ATOM 767 C C . VAL A 1 102 ? 1.784 12.131 5.912 1.00 94.88 102 VAL A C 1
ATOM 769 O O . VAL A 1 102 ? 2.128 11.688 4.819 1.00 94.88 102 VAL A O 1
ATOM 772 N N . TRP A 1 103 ? 2.620 12.857 6.664 1.00 94.94 103 TRP A N 1
ATOM 773 C CA . TRP A 1 103 ? 3.994 13.150 6.245 1.00 94.94 103 TRP A CA 1
ATOM 774 C C . TRP A 1 103 ? 4.817 11.879 6.001 1.00 94.94 103 TRP A C 1
ATOM 776 O O . TRP A 1 103 ? 5.687 11.893 5.136 1.00 94.94 103 TRP A O 1
ATOM 786 N N . THR A 1 104 ? 4.510 10.767 6.686 1.00 94.75 104 THR A N 1
ATOM 787 C CA . THR A 1 104 ? 5.176 9.479 6.430 1.00 94.75 104 THR A CA 1
ATOM 788 C C . THR A 1 104 ? 4.901 8.996 5.007 1.00 94.75 104 THR A C 1
ATOM 790 O O . THR A 1 104 ? 5.799 8.468 4.357 1.00 94.75 104 THR A O 1
ATOM 793 N N . ALA A 1 105 ? 3.687 9.229 4.489 1.00 94.94 105 ALA A N 1
ATOM 794 C CA . ALA A 1 105 ? 3.321 8.875 3.121 1.00 94.94 105 ALA A CA 1
ATOM 795 C C . ALA A 1 105 ? 4.006 9.778 2.099 1.00 94.94 105 ALA A C 1
ATOM 797 O O . ALA A 1 105 ? 4.489 9.294 1.080 1.00 94.94 105 ALA A O 1
ATOM 798 N N . ILE A 1 106 ? 4.113 11.073 2.401 1.00 95.06 106 ILE A N 1
ATOM 799 C CA . ILE A 1 106 ? 4.848 12.026 1.562 1.00 95.06 106 ILE A CA 1
ATOM 800 C C . ILE A 1 106 ? 6.329 11.633 1.490 1.00 95.06 106 ILE A C 1
ATOM 802 O O . ILE A 1 106 ? 6.875 11.543 0.396 1.00 95.06 106 ILE A O 1
ATOM 806 N N . ALA A 1 107 ? 6.959 11.330 2.629 1.00 93.50 107 ALA A N 1
ATOM 807 C CA . ALA A 1 107 ? 8.348 10.877 2.681 1.00 93.50 107 ALA A CA 1
ATOM 808 C C . ALA A 1 107 ? 8.555 9.591 1.865 1.00 93.50 107 ALA A C 1
ATOM 810 O O . ALA A 1 107 ? 9.481 9.521 1.063 1.00 93.50 107 ALA A O 1
ATOM 811 N N . PHE A 1 108 ? 7.657 8.611 2.004 1.00 93.69 108 PHE A N 1
ATOM 812 C CA . PHE A 1 108 ? 7.700 7.374 1.224 1.00 93.69 108 PHE A CA 1
ATOM 813 C C . PHE A 1 108 ? 7.625 7.642 -0.286 1.00 93.69 108 PHE A C 1
ATOM 815 O O . PHE A 1 108 ? 8.450 7.142 -1.043 1.00 93.69 108 PHE A O 1
ATOM 822 N N . ILE A 1 109 ? 6.681 8.478 -0.730 1.00 93.50 109 ILE A N 1
ATOM 823 C CA . ILE A 1 109 ? 6.523 8.835 -2.148 1.00 93.50 109 ILE A CA 1
ATOM 824 C C . ILE A 1 109 ? 7.768 9.553 -2.676 1.00 93.50 109 ILE A C 1
ATOM 826 O O . ILE A 1 109 ? 8.233 9.224 -3.763 1.00 93.50 109 ILE A O 1
ATOM 830 N N . LEU A 1 110 ? 8.328 10.499 -1.917 1.00 92.94 110 LEU A N 1
ATOM 831 C CA . LEU A 1 110 ? 9.542 11.217 -2.311 1.00 92.94 110 LEU A CA 1
ATOM 832 C C . LEU A 1 110 ? 10.732 10.273 -2.482 1.00 92.94 110 LEU A C 1
ATOM 834 O O . LEU A 1 110 ? 11.469 10.415 -3.453 1.00 92.94 110 LEU A O 1
ATOM 838 N N . ILE A 1 111 ? 10.891 9.295 -1.585 1.00 90.56 111 ILE A N 1
ATOM 839 C CA . ILE A 1 111 ? 11.955 8.295 -1.703 1.00 90.56 111 ILE A CA 1
ATOM 840 C C . ILE A 1 111 ? 11.741 7.434 -2.953 1.00 90.56 111 ILE A C 1
ATOM 842 O O . ILE A 1 111 ? 12.666 7.279 -3.739 1.00 90.56 111 ILE A O 1
ATOM 846 N N . ILE A 1 112 ? 10.521 6.948 -3.207 1.00 89.25 112 ILE A N 1
ATOM 847 C CA . ILE A 1 112 ? 10.223 6.164 -4.419 1.00 89.25 112 ILE A CA 1
ATOM 848 C C . ILE A 1 112 ? 10.491 6.972 -5.697 1.00 89.25 112 ILE A C 1
ATOM 850 O O . ILE A 1 112 ? 11.065 6.452 -6.651 1.00 89.25 112 ILE A O 1
ATOM 854 N N . VAL A 1 113 ? 10.103 8.249 -5.729 1.00 90.06 113 VAL A N 1
ATOM 855 C CA . VAL A 1 113 ? 10.381 9.130 -6.872 1.00 90.06 113 VAL A CA 1
ATOM 856 C C . VAL A 1 113 ? 11.884 9.346 -7.034 1.00 90.06 113 VAL A C 1
ATOM 858 O O . VAL A 1 113 ? 12.379 9.289 -8.156 1.00 90.06 113 VAL A O 1
ATOM 861 N N . ALA A 1 114 ? 12.621 9.543 -5.938 1.00 87.56 114 ALA A N 1
ATOM 862 C CA . ALA A 1 114 ? 14.072 9.668 -5.976 1.00 87.56 114 ALA A CA 1
ATOM 863 C C . ALA A 1 114 ? 14.734 8.401 -6.543 1.00 87.56 114 ALA A C 1
ATOM 865 O O . ALA A 1 114 ? 15.581 8.524 -7.418 1.00 87.56 114 ALA A O 1
ATOM 866 N N . GLU A 1 115 ? 14.298 7.204 -6.148 1.00 84.69 115 GLU A N 1
ATOM 867 C CA . GLU A 1 115 ? 14.818 5.935 -6.687 1.00 84.69 115 GLU A CA 1
ATOM 868 C C . GLU A 1 115 ? 14.561 5.772 -8.189 1.00 84.69 115 GLU A C 1
ATOM 870 O O . GLU A 1 115 ? 15.376 5.191 -8.899 1.00 84.69 115 GLU A O 1
ATOM 875 N N . ILE A 1 116 ? 13.448 6.302 -8.700 1.00 86.31 116 ILE A N 1
ATOM 876 C CA . ILE A 1 116 ? 13.175 6.287 -10.141 1.00 86.31 116 ILE A CA 1
ATOM 877 C C . ILE A 1 116 ? 14.057 7.311 -10.854 1.00 86.31 116 ILE A C 1
ATOM 879 O O . ILE A 1 116 ? 14.584 7.015 -11.916 1.00 86.31 116 ILE A O 1
ATOM 883 N N . VAL A 1 117 ? 14.223 8.509 -10.292 1.00 85.69 117 VAL A N 1
ATOM 884 C CA . VAL A 1 117 ? 14.907 9.635 -10.943 1.00 85.69 117 VAL A CA 1
ATOM 885 C C . VAL A 1 117 ? 16.431 9.489 -10.894 1.00 85.69 117 VAL A C 1
ATOM 887 O O . VAL A 1 117 ? 17.092 9.686 -11.910 1.00 85.69 117 VAL A O 1
ATOM 890 N N . VAL A 1 118 ? 17.007 9.133 -9.744 1.00 83.38 118 VAL A N 1
ATOM 891 C CA . VAL A 1 118 ? 18.461 9.124 -9.497 1.00 83.38 118 VAL A CA 1
ATOM 892 C C . VAL A 1 118 ? 19.248 8.273 -10.505 1.00 83.38 118 VAL A C 1
ATOM 894 O O . VAL A 1 118 ? 20.238 8.799 -11.016 1.00 83.38 118 VAL A O 1
ATOM 897 N N . PRO A 1 119 ? 18.835 7.045 -10.885 1.00 79.44 119 PRO A N 1
ATOM 898 C CA . PRO A 1 119 ? 19.559 6.236 -11.870 1.00 79.44 119 PRO A CA 1
ATOM 899 C C . PRO A 1 119 ? 19.697 6.893 -13.249 1.00 79.44 119 PRO A C 1
ATOM 901 O O . PRO A 1 119 ? 20.639 6.586 -13.975 1.00 79.44 119 PRO A O 1
ATOM 904 N N . PHE A 1 120 ? 18.796 7.814 -13.617 1.00 80.75 120 PHE A N 1
ATOM 905 C CA . PHE A 1 120 ? 18.899 8.560 -14.878 1.00 80.75 120 PHE A CA 1
ATOM 906 C C . PHE A 1 120 ? 19.960 9.664 -14.836 1.00 80.75 120 PHE A C 1
ATOM 908 O O . PHE A 1 120 ? 20.469 10.054 -15.885 1.00 80.75 120 PHE A O 1
ATOM 915 N N . PHE A 1 121 ? 20.286 10.178 -13.648 1.00 81.19 121 PHE A N 1
ATOM 916 C CA . PHE A 1 121 ? 21.209 11.304 -13.475 1.00 81.19 121 PHE A CA 1
ATOM 917 C C . PHE A 1 121 ? 22.570 10.888 -12.922 1.00 81.19 121 PHE A C 1
ATOM 919 O O . PHE A 1 121 ? 23.566 11.556 -13.192 1.00 81.19 121 PHE A O 1
ATOM 926 N N . ILE A 1 122 ? 22.631 9.807 -12.142 1.00 78.44 122 ILE A N 1
ATOM 927 C CA . ILE A 1 122 ? 23.843 9.385 -11.448 1.00 78.44 122 ILE A CA 1
ATOM 928 C C . ILE A 1 122 ? 23.977 7.863 -11.548 1.00 78.44 122 ILE A C 1
ATOM 930 O O . ILE A 1 122 ? 23.184 7.111 -10.988 1.00 78.44 122 ILE A O 1
ATOM 934 N N . SER A 1 123 ? 25.026 7.407 -12.236 1.00 77.56 123 SER A N 1
ATOM 935 C CA . SER A 1 123 ? 25.410 5.992 -12.318 1.00 77.56 123 SER A CA 1
ATOM 936 C C . SER A 1 123 ? 26.111 5.552 -11.023 1.00 77.56 123 SER A C 1
ATOM 938 O O . SER A 1 123 ? 27.316 5.299 -11.014 1.00 77.56 123 SER A O 1
ATOM 940 N N . LEU A 1 124 ? 25.386 5.534 -9.902 1.00 67.50 124 LEU A N 1
ATOM 941 C CA . LEU A 1 124 ? 25.932 5.122 -8.605 1.00 67.50 124 LEU A CA 1
ATOM 942 C C . LEU A 1 124 ? 26.092 3.593 -8.494 1.00 67.50 124 LEU A C 1
ATOM 944 O O . LEU A 1 124 ? 25.302 2.846 -9.076 1.00 67.50 124 LEU A O 1
ATOM 948 N N . PRO A 1 125 ? 27.072 3.106 -7.705 1.00 67.75 125 PRO A N 1
ATOM 949 C CA . PRO A 1 125 ? 27.211 1.687 -7.391 1.00 67.75 125 PRO A CA 1
ATOM 950 C C . PRO A 1 125 ? 25.996 1.170 -6.610 1.00 67.75 125 PRO A C 1
ATOM 952 O O . PRO A 1 125 ? 25.590 1.762 -5.608 1.00 67.75 125 PRO A O 1
ATOM 955 N N . SER A 1 126 ? 25.467 0.016 -7.018 1.00 71.75 126 SER A N 1
ATOM 956 C CA . SER A 1 126 ? 24.196 -0.566 -6.553 1.00 71.75 126 SER A CA 1
ATOM 957 C C . SER A 1 126 ? 24.075 -0.804 -5.035 1.00 71.75 126 SER A C 1
ATOM 959 O O . SER A 1 126 ? 22.972 -1.007 -4.537 1.00 71.75 126 SER A O 1
ATOM 961 N N . LEU A 1 127 ? 25.180 -0.771 -4.281 1.00 75.62 127 LEU A N 1
ATOM 962 C CA . LEU A 1 127 ? 25.202 -1.025 -2.834 1.00 75.62 127 LEU A CA 1
ATOM 963 C C . LEU A 1 127 ? 24.578 0.107 -1.998 1.00 75.62 127 LEU A C 1
ATOM 965 O O . LEU A 1 127 ? 23.965 -0.174 -0.972 1.00 75.62 127 LEU A O 1
ATOM 969 N N . ILE A 1 128 ? 24.696 1.370 -2.426 1.00 78.19 128 ILE A N 1
ATOM 970 C CA . ILE A 1 128 ? 24.125 2.517 -1.690 1.00 78.19 128 ILE A CA 1
ATOM 971 C C . ILE A 1 128 ? 22.591 2.479 -1.736 1.00 78.19 128 ILE A C 1
ATOM 973 O O . ILE A 1 128 ? 21.939 2.751 -0.728 1.00 78.19 128 ILE A O 1
ATOM 977 N N . ASN A 1 129 ? 22.017 2.051 -2.864 1.00 74.88 129 ASN A N 1
ATOM 978 C CA . ASN A 1 129 ? 20.566 1.948 -3.041 1.00 74.88 129 ASN A CA 1
ATOM 979 C C . ASN A 1 129 ? 19.945 0.955 -2.042 1.00 74.88 129 ASN A C 1
ATOM 981 O O . ASN A 1 129 ? 18.869 1.204 -1.503 1.00 74.88 129 ASN A O 1
ATOM 985 N N . LEU A 1 130 ? 20.648 -0.135 -1.702 1.00 78.38 130 LEU A N 1
ATOM 986 C CA . LEU A 1 130 ? 20.165 -1.100 -0.707 1.00 78.38 130 LEU A CA 1
ATOM 987 C C . LEU A 1 130 ? 20.002 -0.472 0.687 1.00 78.38 130 LEU A C 1
ATOM 989 O O . LEU A 1 130 ? 19.052 -0.798 1.398 1.00 78.38 130 LEU A O 1
ATOM 993 N N . LEU A 1 131 ? 20.893 0.448 1.074 1.00 83.12 131 LEU A N 1
ATOM 994 C CA . LEU A 1 131 ? 20.822 1.120 2.374 1.00 83.12 131 LEU A CA 1
ATOM 995 C C . LEU A 1 131 ? 19.595 2.041 2.476 1.00 83.12 131 LEU A C 1
ATOM 997 O O . LEU A 1 131 ? 18.990 2.143 3.542 1.00 83.12 131 LEU A O 1
ATOM 1001 N N . ILE A 1 132 ? 19.196 2.660 1.361 1.00 81.50 132 ILE A N 1
ATOM 1002 C CA . ILE A 1 132 ? 18.025 3.546 1.273 1.00 81.50 132 ILE A CA 1
ATOM 1003 C C . ILE A 1 132 ? 16.710 2.749 1.323 1.00 81.50 132 ILE A C 1
ATOM 1005 O O . ILE A 1 132 ? 15.711 3.239 1.851 1.00 81.50 132 ILE A O 1
ATOM 1009 N N . LEU A 1 133 ? 16.700 1.490 0.873 1.00 83.06 133 LEU A N 1
ATOM 1010 C CA . LEU A 1 133 ? 15.511 0.631 0.938 1.00 83.06 133 LEU A CA 1
ATOM 1011 C C . LEU A 1 133 ? 15.139 0.199 2.364 1.00 83.06 133 LEU A C 1
ATOM 1013 O O . LEU A 1 133 ? 1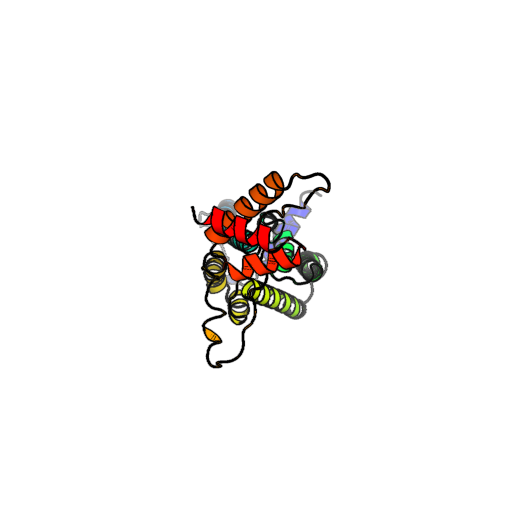3.968 -0.070 2.637 1.00 83.06 133 LEU A O 1
ATOM 1017 N N . ILE A 1 134 ? 16.099 0.158 3.292 1.00 89.31 134 ILE A N 1
ATOM 1018 C CA . ILE A 1 134 ? 15.857 -0.250 4.684 1.00 89.31 134 ILE A CA 1
ATOM 1019 C C . ILE A 1 134 ? 14.805 0.640 5.380 1.00 89.31 134 ILE A C 1
ATOM 1021 O O . ILE A 1 134 ? 13.807 0.099 5.863 1.00 89.31 134 ILE A O 1
ATOM 1025 N N . PRO A 1 135 ? 14.942 1.982 5.435 1.00 89.44 135 PRO A N 1
ATOM 1026 C CA . PRO A 1 135 ? 13.929 2.837 6.060 1.00 89.44 135 PRO A CA 1
ATOM 1027 C C . PRO A 1 135 ? 12.568 2.782 5.350 1.00 89.44 135 PRO A C 1
ATOM 1029 O O . PRO A 1 135 ? 11.534 2.825 6.017 1.00 89.44 135 PRO A O 1
ATOM 1032 N N . VAL A 1 136 ? 12.548 2.626 4.022 1.00 89.31 136 VAL A N 1
ATOM 1033 C CA . VAL A 1 136 ? 11.313 2.466 3.230 1.00 89.31 136 VAL A CA 1
ATOM 1034 C C . VAL A 1 136 ? 10.554 1.214 3.667 1.00 89.31 136 VAL A C 1
ATOM 1036 O O . VAL A 1 136 ? 9.353 1.272 3.942 1.00 89.31 136 VAL A O 1
ATOM 1039 N N . LEU A 1 137 ? 11.269 0.096 3.801 1.00 90.81 137 LEU A N 1
ATOM 1040 C CA . LEU A 1 137 ? 10.705 -1.166 4.262 1.00 90.81 137 LEU A CA 1
ATOM 1041 C C . LEU A 1 137 ? 10.155 -1.049 5.691 1.00 90.81 137 LEU A C 1
ATOM 1043 O O . LEU A 1 137 ? 9.056 -1.529 5.964 1.00 90.81 137 LEU A O 1
ATOM 1047 N N . ILE A 1 138 ? 10.872 -0.368 6.590 1.00 92.62 138 ILE A N 1
ATOM 1048 C CA . ILE A 1 138 ? 10.425 -0.148 7.975 1.00 92.62 138 ILE A CA 1
ATOM 1049 C C . ILE A 1 138 ? 9.109 0.640 8.007 1.00 92.62 138 ILE A C 1
ATOM 1051 O O . ILE A 1 138 ? 8.172 0.226 8.690 1.00 92.62 138 ILE A O 1
ATOM 1055 N N . ILE A 1 139 ? 9.002 1.740 7.253 1.00 93.44 139 ILE A N 1
ATOM 1056 C CA . ILE A 1 139 ? 7.766 2.541 7.172 1.00 93.44 139 ILE A CA 1
ATOM 1057 C C . ILE A 1 139 ? 6.604 1.680 6.668 1.00 93.44 139 ILE A C 1
ATOM 1059 O O . ILE A 1 139 ? 5.521 1.691 7.257 1.00 93.44 139 ILE A O 1
ATOM 1063 N N . PHE A 1 140 ? 6.843 0.890 5.621 1.00 91.88 140 PHE A N 1
ATOM 1064 C CA . PHE A 1 140 ? 5.834 0.012 5.041 1.00 91.88 140 PHE A CA 1
ATOM 1065 C C . PHE A 1 140 ? 5.347 -1.057 6.032 1.00 91.88 140 PHE A C 1
ATOM 1067 O O . PHE A 1 140 ? 4.140 -1.261 6.180 1.00 91.88 140 PHE A O 1
ATOM 1074 N N . ILE A 1 141 ? 6.266 -1.689 6.773 1.00 94.12 141 ILE A N 1
ATOM 1075 C CA . ILE A 1 141 ? 5.935 -2.639 7.845 1.00 94.12 141 ILE A CA 1
ATOM 1076 C C . ILE A 1 141 ? 5.073 -1.957 8.914 1.00 94.12 141 ILE A C 1
ATOM 1078 O O . ILE A 1 141 ? 4.031 -2.490 9.301 1.00 94.12 141 ILE A O 1
ATOM 1082 N N . VAL A 1 142 ? 5.468 -0.766 9.373 1.00 94.62 142 VAL A N 1
ATOM 1083 C CA . VAL A 1 142 ? 4.738 -0.021 10.409 1.00 94.62 142 VAL A CA 1
ATOM 1084 C C . VAL A 1 142 ? 3.313 0.308 9.960 1.00 94.62 142 VAL A C 1
ATOM 1086 O O . VAL A 1 142 ? 2.379 0.139 10.747 1.00 94.62 142 VAL A O 1
ATOM 1089 N N . TRP A 1 143 ? 3.108 0.717 8.705 1.00 95.31 143 TRP A N 1
ATOM 1090 C CA . TRP A 1 143 ? 1.763 0.943 8.171 1.00 95.31 143 TRP A CA 1
ATOM 1091 C C . TRP A 1 143 ? 0.913 -0.319 8.201 1.00 95.31 143 TRP A C 1
ATOM 1093 O O . TRP A 1 143 ? -0.207 -0.278 8.703 1.00 95.31 143 TRP A O 1
ATOM 1103 N N . TRP A 1 144 ? 1.437 -1.457 7.749 1.00 94.62 144 TRP A N 1
ATOM 1104 C CA . TRP A 1 144 ? 0.689 -2.714 7.774 1.00 94.62 144 TRP A CA 1
ATOM 1105 C C . TRP A 1 144 ? 0.388 -3.217 9.184 1.00 94.62 144 TRP A C 1
ATOM 1107 O O . TRP A 1 144 ? -0.695 -3.760 9.428 1.00 94.62 144 TRP A O 1
ATOM 1117 N N . MET A 1 145 ? 1.296 -2.999 10.138 1.00 94.69 145 MET A N 1
ATOM 1118 C CA . MET A 1 145 ? 1.034 -3.264 11.554 1.00 94.69 145 MET A CA 1
ATOM 1119 C C . MET A 1 145 ? -0.131 -2.410 12.057 1.00 94.69 145 MET A C 1
ATOM 1121 O O . MET A 1 145 ? -1.053 -2.931 12.681 1.00 94.69 145 MET A O 1
ATOM 1125 N N . LYS A 1 146 ? -0.127 -1.114 11.734 1.00 94.81 146 LYS A N 1
ATOM 1126 C CA . LYS A 1 146 ? -1.167 -0.165 12.142 1.00 94.81 146 LYS A CA 1
ATOM 1127 C C . LYS A 1 146 ? -2.515 -0.421 11.470 1.00 94.81 146 LYS A C 1
ATOM 1129 O O . LYS A 1 146 ? -3.544 -0.334 12.129 1.00 94.81 146 LYS A O 1
ATOM 1134 N N . ILE A 1 147 ? -2.522 -0.810 10.198 1.00 94.38 147 ILE A N 1
ATOM 1135 C CA . ILE A 1 147 ? -3.730 -1.240 9.481 1.00 94.38 147 ILE A CA 1
ATOM 1136 C C . ILE A 1 147 ? -4.298 -2.516 10.117 1.00 94.38 147 ILE A C 1
ATOM 1138 O O . ILE A 1 147 ? -5.508 -2.623 10.314 1.00 94.38 147 ILE A O 1
ATOM 1142 N N . SER A 1 148 ? -3.438 -3.469 10.488 1.00 93.38 148 SER A N 1
ATOM 1143 C CA . SER A 1 148 ? -3.859 -4.689 11.187 1.00 93.38 148 SER A CA 1
ATOM 1144 C C . SER A 1 148 ? -4.468 -4.367 12.557 1.00 93.38 148 SER A C 1
ATOM 1146 O O . SER A 1 148 ? -5.550 -4.865 12.868 1.00 93.38 148 SER A O 1
ATOM 1148 N N . GLU A 1 149 ? -3.837 -3.473 13.332 1.00 91.88 149 GLU A N 1
ATOM 1149 C CA . GLU A 1 149 ? -4.374 -2.952 14.601 1.00 91.88 149 GLU A CA 1
ATOM 1150 C C . GLU A 1 149 ? -5.746 -2.290 14.400 1.00 91.88 149 GLU A C 1
ATOM 1152 O O . GLU A 1 149 ? -6.694 -2.617 15.111 1.00 91.88 149 GLU A O 1
ATOM 1157 N N . ALA A 1 150 ? -5.887 -1.427 13.388 1.00 91.44 150 ALA A N 1
ATOM 1158 C CA . ALA A 1 150 ? -7.142 -0.741 13.066 1.00 91.44 150 ALA A CA 1
ATOM 1159 C C . ALA A 1 150 ? -8.274 -1.707 12.665 1.00 91.44 150 ALA A C 1
ATOM 1161 O O . ALA A 1 150 ? -9.454 -1.375 12.765 1.00 91.44 150 ALA A O 1
ATOM 1162 N N . ARG A 1 151 ? -7.925 -2.921 12.227 1.00 91.12 151 ARG A N 1
ATOM 1163 C CA . ARG A 1 15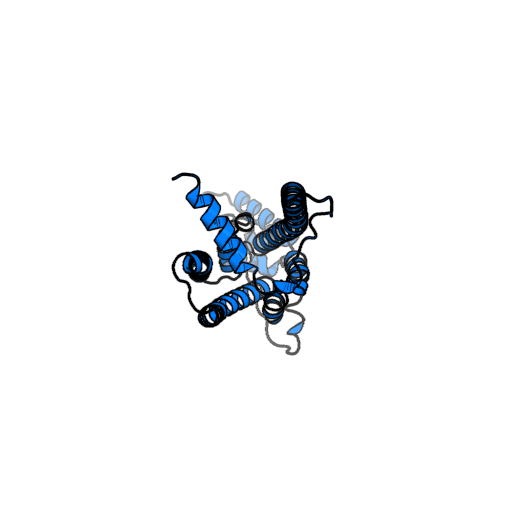1 ? -8.861 -4.006 11.898 1.00 91.12 151 ARG A CA 1
ATOM 1164 C C . ARG A 1 151 ? -9.048 -5.015 13.038 1.00 91.12 151 ARG A C 1
ATOM 1166 O O . ARG A 1 151 ? -9.699 -6.041 12.828 1.00 91.12 151 ARG A O 1
ATOM 1173 N N . GLY A 1 152 ? -8.490 -4.749 14.221 1.00 88.19 152 GLY A N 1
ATOM 1174 C CA . GLY A 1 152 ? -8.589 -5.624 15.390 1.00 88.19 152 GLY A CA 1
ATOM 1175 C C . GLY A 1 152 ? -7.826 -6.943 15.233 1.00 88.19 152 GLY A C 1
ATOM 1176 O O . GLY A 1 152 ? -8.248 -7.971 15.761 1.00 88.19 152 GLY A O 1
ATOM 1177 N N . LYS A 1 153 ? -6.742 -6.950 14.450 1.00 90.06 153 LYS A N 1
ATOM 1178 C CA . LYS A 1 153 ? -5.873 -8.112 14.213 1.00 90.06 153 LYS A CA 1
ATOM 1179 C C . LYS A 1 153 ? -4.503 -7.904 14.860 1.00 90.06 153 LYS A C 1
ATOM 1181 O O . LYS A 1 153 ? -4.085 -6.763 15.062 1.00 90.06 153 LYS A O 1
ATOM 1186 N N . PRO A 1 154 ? -3.782 -8.986 15.202 1.00 92.25 154 PRO A N 1
ATOM 1187 C CA . PRO A 1 154 ? -2.517 -8.853 15.905 1.00 92.25 154 PRO A CA 1
ATOM 1188 C C . PRO A 1 154 ? -1.434 -8.256 14.996 1.00 92.25 154 PRO A C 1
ATOM 1190 O O . PRO A 1 154 ? -1.372 -8.543 13.802 1.00 92.25 154 PRO A O 1
ATOM 1193 N N . LYS A 1 155 ? -0.541 -7.446 15.578 1.00 91.75 155 LYS A N 1
ATOM 1194 C CA . LYS A 1 155 ? 0.461 -6.646 14.845 1.00 91.75 155 LYS A CA 1
ATOM 1195 C C . LYS A 1 155 ? 1.375 -7.475 13.944 1.00 91.75 155 LYS A C 1
ATOM 1197 O O . LYS A 1 155 ? 1.784 -7.003 12.888 1.00 91.75 155 LYS A O 1
ATOM 1202 N N . TRP A 1 156 ? 1.675 -8.713 14.343 1.00 90.62 156 TRP A N 1
ATOM 1203 C CA . TRP A 1 156 ? 2.536 -9.618 13.579 1.00 90.62 156 TRP A CA 1
ATOM 1204 C C . TRP A 1 156 ? 1.953 -9.985 12.207 1.00 90.62 156 TRP A C 1
ATOM 1206 O O . TRP A 1 156 ? 2.722 -10.306 11.306 1.00 90.62 156 TRP A O 1
ATOM 1216 N N . TRP A 1 157 ? 0.631 -9.855 12.002 1.00 90.81 157 TRP A N 1
ATOM 1217 C CA . TRP A 1 157 ? 0.037 -9.975 10.665 1.00 90.81 157 TRP A CA 1
ATOM 1218 C C . TRP A 1 157 ? 0.587 -8.910 9.723 1.00 90.81 157 TRP A C 1
ATOM 1220 O O . TRP A 1 157 ? 0.909 -9.226 8.586 1.00 90.81 157 TRP A O 1
ATOM 1230 N N . GLY A 1 158 ? 0.773 -7.677 10.199 1.00 88.56 158 GLY A N 1
ATOM 1231 C CA . GLY A 1 158 ? 1.348 -6.604 9.392 1.00 88.56 158 GLY A CA 1
ATOM 1232 C C . GLY A 1 158 ? 2.782 -6.893 8.945 1.00 88.56 158 GLY A C 1
ATOM 1233 O O . GLY A 1 158 ? 3.135 -6.633 7.800 1.00 88.56 158 GLY A O 1
ATOM 1234 N N . ILE A 1 159 ? 3.585 -7.506 9.819 1.00 91.19 159 ILE A N 1
ATOM 1235 C CA . ILE A 1 159 ? 4.954 -7.938 9.498 1.00 91.19 159 ILE A CA 1
ATOM 1236 C C . ILE A 1 159 ? 4.927 -9.048 8.440 1.00 91.19 159 ILE A C 1
ATOM 1238 O O . ILE A 1 159 ? 5.675 -9.003 7.466 1.00 91.19 159 ILE A O 1
ATOM 1242 N N . LEU A 1 160 ? 4.031 -10.025 8.606 1.00 90.62 160 LEU A N 1
ATOM 1243 C CA . LEU A 1 160 ? 3.892 -11.147 7.681 1.00 90.62 160 LEU A CA 1
ATOM 1244 C C . LEU A 1 160 ? 3.426 -10.695 6.287 1.00 90.62 160 LEU A C 1
ATOM 1246 O O . LEU A 1 160 ? 3.946 -11.170 5.279 1.00 90.62 160 LEU A O 1
ATOM 1250 N N . ILE A 1 161 ? 2.492 -9.741 6.242 1.00 86.50 161 ILE A N 1
ATOM 1251 C CA . ILE A 1 161 ? 2.016 -9.094 5.014 1.00 86.50 161 ILE A CA 1
ATOM 1252 C C . ILE A 1 161 ? 3.158 -8.357 4.311 1.00 86.50 161 ILE A C 1
ATOM 1254 O O . ILE A 1 161 ? 3.302 -8.462 3.096 1.00 86.50 161 ILE A O 1
ATOM 1258 N N . ALA A 1 162 ? 3.982 -7.628 5.061 1.00 84.06 162 ALA A N 1
ATOM 1259 C CA . ALA A 1 162 ? 5.041 -6.811 4.485 1.00 84.06 162 ALA A CA 1
ATOM 1260 C C . ALA A 1 162 ? 6.229 -7.629 3.946 1.00 84.06 162 ALA A C 1
ATOM 1262 O O . ALA A 1 162 ? 6.823 -7.233 2.946 1.00 84.06 162 ALA A O 1
ATOM 1263 N N . LEU A 1 163 ? 6.581 -8.753 4.580 1.00 87.56 163 LEU A N 1
ATOM 1264 C CA . LEU A 1 163 ? 7.788 -9.514 4.228 1.00 87.56 163 LEU A CA 1
ATOM 1265 C C . LEU A 1 163 ? 7.579 -10.580 3.150 1.00 87.56 163 LEU A C 1
ATOM 1267 O O . LEU A 1 163 ? 8.529 -10.912 2.446 1.00 87.56 163 LEU A O 1
ATOM 1271 N N . ILE A 1 164 ? 6.374 -11.142 3.022 1.00 89.81 164 ILE A N 1
ATOM 1272 C CA . ILE A 1 164 ? 6.128 -12.278 2.124 1.00 89.81 164 ILE A CA 1
ATOM 1273 C C . ILE A 1 164 ? 5.107 -11.877 1.048 1.00 89.81 164 ILE A C 1
ATOM 1275 O O . ILE A 1 164 ? 3.903 -11.935 1.307 1.00 89.81 164 ILE A O 1
ATOM 1279 N N . PRO A 1 165 ? 5.540 -11.534 -0.183 1.00 76.94 165 PRO A N 1
ATOM 1280 C CA . PRO A 1 165 ? 4.657 -11.025 -1.241 1.00 76.94 165 PRO A CA 1
ATOM 1281 C C . PRO A 1 165 ? 3.479 -11.942 -1.596 1.00 76.94 165 PRO A C 1
ATOM 1283 O O . PRO A 1 165 ? 2.388 -11.468 -1.891 1.00 76.94 165 PRO A O 1
ATOM 1286 N N . ILE A 1 166 ? 3.672 -13.262 -1.544 1.00 80.94 166 ILE A N 1
ATOM 1287 C CA . ILE A 1 166 ? 2.613 -14.231 -1.869 1.00 80.94 166 ILE A CA 1
ATOM 1288 C C . ILE A 1 166 ? 1.554 -14.263 -0.758 1.00 80.94 166 ILE A C 1
ATOM 1290 O O . ILE A 1 166 ? 0.352 -14.240 -1.018 1.00 80.94 166 ILE A O 1
ATOM 1294 N N . VAL A 1 167 ? 2.002 -14.270 0.498 1.00 85.94 167 VAL A N 1
ATOM 1295 C CA . VAL A 1 167 ? 1.125 -14.287 1.676 1.00 85.94 167 VAL A CA 1
ATOM 1296 C C . VAL A 1 167 ? 0.408 -12.941 1.839 1.00 85.94 167 VAL A C 1
ATOM 1298 O O . VAL A 1 167 ? -0.746 -12.918 2.267 1.00 85.94 167 VAL A O 1
ATOM 1301 N N . ASN A 1 168 ? 1.048 -11.843 1.424 1.00 88.81 168 ASN A N 1
ATOM 1302 C CA . ASN A 1 168 ? 0.497 -10.489 1.400 1.00 88.81 168 ASN A CA 1
ATOM 1303 C C . ASN A 1 168 ? -0.900 -10.457 0.758 1.00 88.81 168 ASN A C 1
ATOM 1305 O O . ASN A 1 168 ? -1.858 -10.041 1.401 1.00 88.81 168 ASN A O 1
ATOM 1309 N N . ILE A 1 169 ? -1.053 -10.998 -0.456 1.00 89.31 169 ILE A N 1
ATOM 1310 C CA . ILE A 1 169 ? -2.315 -10.962 -1.218 1.00 89.31 169 ILE A CA 1
ATOM 1311 C C . ILE A 1 169 ? -3.457 -11.655 -0.459 1.00 89.31 169 ILE A C 1
ATOM 1313 O O . ILE A 1 169 ? -4.562 -11.112 -0.353 1.00 89.31 169 ILE A O 1
ATOM 1317 N N . VAL A 1 170 ? -3.194 -12.832 0.111 1.00 91.81 170 VAL A N 1
ATOM 1318 C CA . VAL A 1 170 ? -4.199 -13.613 0.848 1.00 91.81 170 VAL A CA 1
ATOM 1319 C C . VAL A 1 170 ? -4.570 -12.922 2.161 1.00 91.81 170 VAL A C 1
ATOM 1321 O O . VAL A 1 170 ? -5.752 -12.733 2.455 1.00 91.81 170 VAL A O 1
ATOM 1324 N N . LEU A 1 171 ? -3.576 -12.494 2.943 1.00 91.75 171 LEU A N 1
ATOM 1325 C CA . LEU A 1 171 ? -3.804 -11.833 4.229 1.00 91.75 171 LEU A CA 1
ATOM 1326 C C . LEU A 1 171 ? -4.493 -10.476 4.075 1.00 91.75 171 LEU A C 1
ATOM 1328 O O . LEU A 1 171 ? -5.358 -10.148 4.884 1.00 91.75 171 LEU A O 1
ATOM 1332 N N . MET A 1 172 ? -4.174 -9.723 3.022 1.00 90.75 172 MET A N 1
ATOM 1333 C CA . MET A 1 172 ? -4.878 -8.500 2.633 1.00 90.75 172 MET A CA 1
ATOM 1334 C C . MET A 1 172 ? -6.378 -8.754 2.460 1.00 90.75 172 MET A C 1
ATOM 1336 O O . MET A 1 172 ? -7.204 -8.037 3.033 1.00 90.75 172 MET A O 1
ATOM 1340 N N . GLY A 1 173 ? -6.739 -9.823 1.750 1.00 92.06 173 GLY A N 1
ATOM 1341 C CA . GLY A 1 173 ? -8.135 -10.217 1.587 1.00 92.06 173 GLY A CA 1
ATOM 1342 C C . GLY A 1 173 ? -8.791 -10.595 2.912 1.00 92.06 173 GLY A C 1
ATOM 1343 O O . GLY A 1 173 ? -9.890 -10.139 3.230 1.00 92.06 173 GLY A O 1
ATOM 1344 N N . ILE A 1 174 ? -8.093 -11.358 3.754 1.00 91.25 174 ILE A N 1
ATOM 1345 C CA . ILE A 1 174 ? -8.599 -11.716 5.083 1.00 91.25 174 ILE A CA 1
ATOM 1346 C C . ILE A 1 174 ? -8.774 -10.464 5.963 1.00 91.25 174 ILE A C 1
ATOM 1348 O O . ILE A 1 174 ? -9.760 -10.365 6.693 1.00 91.25 174 ILE A O 1
ATOM 1352 N N . LEU A 1 175 ? -7.891 -9.467 5.894 1.00 90.25 175 LEU A N 1
ATOM 1353 C CA . LEU A 1 175 ? -8.053 -8.201 6.621 1.00 90.25 175 LEU A CA 1
ATOM 1354 C C . LEU A 1 175 ? -9.263 -7.395 6.135 1.00 90.25 175 LEU A C 1
ATOM 1356 O O . LEU A 1 175 ? -10.026 -6.862 6.956 1.00 90.25 175 LEU A O 1
ATOM 1360 N N . ALA A 1 176 ? -9.457 -7.329 4.817 1.00 91.50 176 ALA A N 1
ATOM 1361 C CA . ALA A 1 176 ? -10.593 -6.651 4.209 1.00 91.50 176 ALA A CA 1
ATOM 1362 C C . ALA A 1 176 ? -11.915 -7.330 4.561 1.00 91.50 176 ALA A C 1
ATOM 1364 O O . ALA A 1 176 ? -12.852 -6.661 5.001 1.00 91.50 176 ALA A O 1
ATOM 1365 N N . TRP A 1 177 ? -12.012 -8.650 4.409 1.00 92.12 177 TRP A N 1
ATOM 1366 C CA . TRP A 1 177 ? -13.294 -9.355 4.445 1.00 92.12 177 TRP A CA 1
ATOM 1367 C C . TRP A 1 177 ? -13.560 -10.150 5.719 1.00 92.12 177 TRP A C 1
ATOM 1369 O O . TRP A 1 177 ? -14.728 -10.396 6.009 1.00 92.12 177 TRP A O 1
ATOM 1379 N N . SER A 1 178 ? -12.558 -10.469 6.546 1.00 84.69 178 SER A N 1
ATOM 1380 C CA . SER A 1 178 ? -12.845 -11.146 7.815 1.00 84.69 178 SER A CA 1
ATOM 1381 C C . SER A 1 178 ? -13.624 -10.238 8.769 1.00 84.69 178 SER A C 1
ATOM 1383 O O . SER A 1 178 ? -13.376 -9.030 8.886 1.00 84.69 178 SER A O 1
ATOM 1385 N N . GLY A 1 179 ? -14.595 -10.843 9.457 1.00 60.00 179 GLY A N 1
ATOM 1386 C CA . GLY A 1 179 ? -15.391 -10.217 10.508 1.00 60.00 179 GLY A CA 1
ATOM 1387 C C . GLY A 1 179 ? -14.536 -9.922 11.737 1.00 60.00 179 GLY A C 1
ATOM 1388 O O . GLY A 1 179 ? -14.532 -10.675 12.706 1.00 60.00 179 GLY A O 1
ATOM 1389 N N . GLY A 1 180 ? -13.758 -8.844 11.692 1.00 59.75 180 GLY A N 1
ATOM 1390 C CA . GLY A 1 180 ? -13.039 -8.297 12.843 1.00 59.75 180 GLY A CA 1
ATOM 1391 C C . GLY A 1 180 ? -13.983 -7.519 13.752 1.00 59.75 180 GLY A C 1
ATOM 1392 O O . GLY A 1 180 ? -13.884 -6.302 13.801 1.00 59.75 180 GLY A O 1
ATOM 1393 N N . GLY A 1 181 ? -14.929 -8.212 14.393 1.00 52.81 181 GLY A N 1
ATOM 1394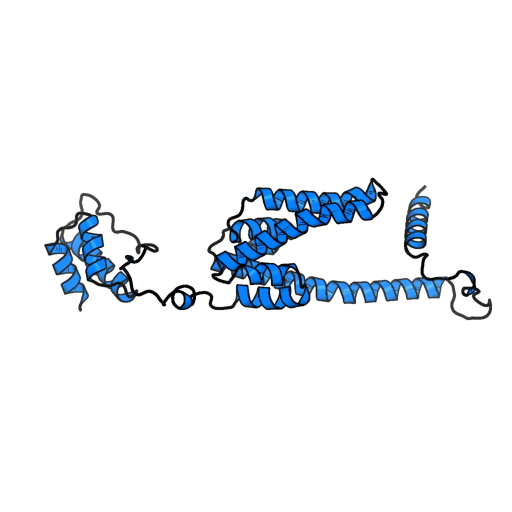 C CA . GLY A 1 181 ? -15.944 -7.574 15.236 1.00 52.81 181 GLY A CA 1
ATOM 1395 C C . GLY A 1 181 ? -16.185 -8.194 16.613 1.00 52.81 181 GLY A C 1
ATOM 1396 O O . GLY A 1 181 ? -17.021 -7.663 17.319 1.00 52.81 181 GLY A O 1
ATOM 1397 N N . ARG A 1 182 ? -15.529 -9.294 17.022 1.00 45.91 182 ARG A N 1
ATOM 1398 C CA . ARG A 1 182 ? -15.933 -9.994 18.269 1.00 45.91 182 ARG A CA 1
ATOM 1399 C C . ARG A 1 182 ? -14.846 -10.710 19.090 1.00 45.91 182 ARG A C 1
ATOM 1401 O O . ARG A 1 182 ? -15.191 -11.505 19.945 1.00 45.91 182 ARG A O 1
ATOM 1408 N N . LYS A 1 183 ? -13.544 -10.499 18.851 1.00 45.88 183 LYS A N 1
ATOM 1409 C CA . LYS A 1 183 ? -12.497 -11.344 19.489 1.00 45.88 183 LYS A CA 1
ATOM 1410 C C . LYS A 1 183 ? -11.407 -10.628 20.291 1.00 45.88 183 LYS A C 1
ATOM 1412 O O . LYS A 1 183 ? -10.493 -11.296 20.753 1.00 45.88 183 LYS A O 1
ATOM 1417 N N . ALA A 1 184 ? -11.492 -9.313 20.484 1.00 45.16 184 ALA A N 1
ATOM 1418 C CA . ALA A 1 184 ? -10.566 -8.615 21.383 1.00 45.16 184 ALA A CA 1
ATOM 1419 C C . ALA A 1 184 ? -11.035 -8.613 22.853 1.00 45.16 184 ALA A C 1
ATOM 1421 O O . ALA A 1 184 ? -10.203 -8.462 23.739 1.00 45.16 184 ALA A O 1
ATOM 1422 N N . GLU A 1 185 ? -12.326 -8.840 23.123 1.00 45.91 185 GLU A N 1
ATOM 1423 C CA . GLU A 1 185 ? -12.859 -8.951 24.494 1.00 45.91 185 GLU A CA 1
ATOM 1424 C C . GLU A 1 185 ? -12.759 -10.377 25.062 1.00 45.91 185 GLU A C 1
ATOM 1426 O O . GLU A 1 185 ? -12.540 -10.553 26.255 1.00 45.91 185 GLU A O 1
ATOM 1431 N N . GLU A 1 186 ? -12.841 -11.411 24.221 1.00 45.41 186 GLU A N 1
ATOM 1432 C CA . GLU A 1 186 ? -12.922 -12.804 24.691 1.00 45.41 186 GLU A CA 1
ATOM 1433 C C . GLU A 1 186 ? -11.557 -13.414 25.069 1.00 45.41 186 GLU A C 1
ATOM 1435 O O . GLU A 1 186 ? -11.490 -14.298 25.917 1.00 45.41 186 GLU A O 1
ATOM 1440 N N . SER A 1 187 ? -10.439 -12.933 24.511 1.00 46.72 187 SER A N 1
ATOM 1441 C CA . SER A 1 187 ? -9.103 -13.467 24.841 1.00 46.72 187 SER A CA 1
ATOM 1442 C C . SER A 1 187 ? -8.389 -12.741 25.988 1.00 46.72 187 SER A C 1
ATOM 1444 O O . SER A 1 187 ? -7.245 -13.074 26.287 1.00 46.72 187 SER A O 1
ATOM 1446 N N . ALA A 1 188 ? -9.029 -11.753 26.620 1.00 45.78 188 ALA A N 1
ATOM 1447 C CA . ALA A 1 188 ? -8.513 -11.062 27.809 1.00 45.78 188 ALA A CA 1
ATOM 1448 C C . ALA A 1 188 ? -9.216 -11.505 29.113 1.00 45.78 188 ALA A C 1
ATOM 1450 O O . ALA A 1 188 ? -8.939 -10.971 30.185 1.00 45.78 188 ALA A O 1
ATOM 1451 N N . GLY A 1 189 ? -10.109 -12.498 29.041 1.00 40.16 189 GLY A N 1
ATOM 1452 C CA . GLY A 1 189 ? -10.912 -12.996 30.157 1.00 40.16 189 GLY A CA 1
ATOM 1453 C C . GLY A 1 189 ? -10.267 -14.125 30.965 1.00 40.16 189 GLY A C 1
ATOM 1454 O O . GLY A 1 189 ? -10.852 -15.192 31.091 1.00 40.16 189 GLY A O 1
ATOM 1455 N N . THR A 1 190 ? -9.101 -13.886 31.564 1.00 46.97 190 THR A N 1
ATOM 1456 C CA . THR A 1 190 ? -8.719 -14.548 32.831 1.00 46.97 190 THR A CA 1
ATOM 1457 C C . THR A 1 190 ? -8.282 -13.490 33.834 1.00 46.97 190 THR A C 1
ATOM 1459 O O . THR A 1 190 ? -7.151 -13.484 34.308 1.00 46.97 190 THR A O 1
ATOM 1462 N N . HIS A 1 191 ? -9.191 -12.569 34.151 1.00 38.38 191 HIS A N 1
ATOM 1463 C CA . HIS A 1 191 ? -9.194 -11.885 35.441 1.00 38.38 191 HIS A CA 1
ATOM 1464 C C . HIS A 1 191 ? -10.605 -11.349 35.735 1.00 38.38 191 HIS A C 1
ATOM 1466 O O . HIS A 1 191 ? -11.147 -10.615 34.907 1.00 38.38 191 HIS A O 1
ATOM 1472 N N . PRO A 1 192 ? -11.244 -11.724 36.856 1.00 50.75 192 PRO A N 1
ATOM 1473 C CA . PRO A 1 192 ? -12.602 -11.306 37.147 1.00 50.75 192 PRO A CA 1
ATOM 1474 C C . PRO A 1 192 ? -12.557 -9.991 37.921 1.00 50.75 192 PRO A C 1
ATOM 1476 O O . PRO A 1 192 ? -12.636 -10.030 39.140 1.00 50.75 192 PRO A O 1
ATOM 1479 N N . GLU A 1 193 ? -12.426 -8.822 37.282 1.00 40.06 193 GLU A N 1
ATOM 1480 C CA . GLU A 1 193 ? -12.629 -7.596 38.063 1.00 40.06 193 GLU A CA 1
ATOM 1481 C C . GLU A 1 193 ? -12.999 -6.327 37.279 1.00 40.06 193 GLU A C 1
ATOM 1483 O O . GLU A 1 193 ? -12.219 -5.798 36.493 1.00 40.06 193 GLU A O 1
ATOM 1488 N N . LYS A 1 194 ? -14.180 -5.811 37.658 1.00 37.88 194 LYS A N 1
ATOM 1489 C CA . LYS A 1 194 ? -14.701 -4.433 37.571 1.00 37.88 194 LYS A CA 1
ATOM 1490 C C . LYS A 1 194 ? -15.187 -3.914 36.212 1.00 37.88 194 LYS A C 1
ATOM 1492 O O . LYS A 1 194 ? -14.453 -3.332 35.425 1.00 37.88 194 LYS A O 1
ATOM 1497 N N . THR A 1 195 ? -16.512 -4.015 36.061 1.00 52.59 195 THR A N 1
ATOM 1498 C CA . THR A 1 195 ? -17.439 -2.941 35.661 1.00 52.59 195 THR A CA 1
ATOM 1499 C C . THR A 1 195 ? -16.794 -1.758 34.936 1.00 52.59 195 THR A C 1
ATOM 1501 O O . THR A 1 195 ? -16.445 -0.751 35.552 1.00 52.59 195 THR A O 1
ATOM 1504 N N . GLN A 1 196 ? -16.713 -1.846 33.611 1.00 43.50 196 GLN A N 1
ATOM 1505 C CA . GLN A 1 196 ? -16.554 -0.678 32.752 1.00 43.50 196 GLN A CA 1
ATOM 1506 C C . GLN A 1 196 ? -17.863 -0.447 31.996 1.00 43.50 196 GLN A C 1
ATOM 1508 O O . GLN A 1 196 ? -18.358 -1.321 31.288 1.00 43.50 196 GLN A O 1
ATOM 1513 N N . ARG A 1 197 ? -18.444 0.736 32.240 1.00 43.25 197 ARG A N 1
ATOM 1514 C CA . ARG A 1 197 ? -19.632 1.278 31.570 1.00 43.25 197 ARG A CA 1
ATOM 1515 C C . ARG A 1 197 ? -19.463 1.215 30.043 1.00 43.25 197 ARG A C 1
ATOM 1517 O O . ARG A 1 197 ? -18.378 1.552 29.564 1.00 43.25 197 ARG A O 1
ATOM 1524 N N . PRO A 1 198 ? -20.524 0.890 29.283 1.00 44.34 198 PRO A N 1
ATOM 1525 C CA . PRO A 1 198 ? -20.512 0.983 27.828 1.00 44.34 198 PRO A CA 1
ATOM 1526 C C . PRO A 1 198 ? -20.160 2.405 27.383 1.00 44.34 198 PRO A C 1
ATOM 1528 O O . PRO A 1 198 ? -20.809 3.370 27.789 1.00 44.34 198 PRO A O 1
ATOM 1531 N N . GLN A 1 199 ? -19.119 2.535 26.561 1.00 44.78 199 GLN A N 1
ATOM 1532 C CA . GLN A 1 199 ? -18.811 3.790 25.892 1.00 44.78 199 GLN A CA 1
ATOM 1533 C C . GLN A 1 199 ? -19.839 4.061 24.792 1.00 44.78 199 GLN A C 1
ATOM 1535 O O . GLN A 1 199 ? -20.085 3.236 23.914 1.00 44.78 199 GLN A O 1
ATOM 1540 N N . VAL A 1 200 ? -20.422 5.250 24.894 1.00 55.12 200 VAL A N 1
ATOM 1541 C CA . VAL A 1 200 ? -21.381 5.880 23.993 1.00 55.12 200 VAL A CA 1
ATOM 1542 C C . VAL A 1 200 ? -20.831 5.902 22.563 1.00 55.12 200 VAL A C 1
ATOM 1544 O O . VAL A 1 200 ? -19.902 6.643 22.249 1.00 55.12 200 VAL A O 1
ATOM 1547 N N . SER A 1 201 ? -21.422 5.080 21.698 1.00 48.88 201 SER A N 1
ATOM 1548 C CA . SER A 1 201 ? -21.292 5.142 20.243 1.00 48.88 201 SER A CA 1
ATOM 1549 C C . SER A 1 201 ? -22.593 5.726 19.704 1.00 48.88 201 SER A C 1
ATOM 1551 O O . SER A 1 201 ? -23.601 5.029 19.705 1.00 48.88 201 SER A O 1
ATOM 1553 N N . GLU A 1 202 ? -22.537 6.999 19.308 1.00 51.53 202 GLU A N 1
ATOM 1554 C CA . GLU A 1 202 ? -23.530 7.761 18.531 1.00 51.53 202 GLU A CA 1
ATOM 1555 C C . GLU A 1 202 ? -25.006 7.553 18.913 1.00 51.53 202 GLU A C 1
ATOM 1557 O O . GLU A 1 202 ? -25.710 6.690 18.392 1.00 51.53 202 GLU A O 1
ATOM 1562 N N . SER A 1 203 ? -25.474 8.436 19.799 1.00 47.06 203 SER A N 1
ATOM 1563 C CA . SER A 1 203 ? -26.888 8.649 20.105 1.00 47.06 203 SER A CA 1
ATOM 1564 C C . SER A 1 203 ? -27.699 8.893 18.818 1.00 47.06 203 SER A C 1
ATOM 1566 O O . SER A 1 203 ? -27.325 9.757 18.014 1.00 47.06 203 SER A O 1
ATOM 1568 N N . PRO A 1 204 ? -28.817 8.177 18.604 1.00 51.41 204 PRO A N 1
ATOM 1569 C CA . PRO A 1 204 ? -29.841 8.579 17.651 1.00 51.41 204 PRO A CA 1
ATOM 1570 C C . PRO A 1 204 ? -30.233 10.043 17.874 1.00 51.41 204 PRO A C 1
ATOM 1572 O O . PRO A 1 204 ? -30.538 10.413 19.003 1.00 51.41 204 PRO A O 1
ATOM 1575 N N . GLN A 1 205 ? -30.185 10.852 16.805 1.00 56.03 205 GLN A N 1
ATOM 1576 C CA . GLN A 1 205 ? -30.392 12.310 16.795 1.00 56.03 205 GLN A CA 1
ATOM 1577 C C . GLN A 1 205 ? -31.173 12.851 18.002 1.00 56.03 205 GLN A C 1
ATOM 1579 O O . GLN A 1 205 ? -32.376 12.626 18.152 1.00 56.03 205 GLN A O 1
ATOM 1584 N N . GLU A 1 206 ? -30.444 13.587 18.840 1.00 55.91 206 GLU A N 1
ATOM 1585 C CA . GLU A 1 206 ? -30.902 14.120 20.114 1.00 55.91 206 GLU A CA 1
ATOM 1586 C C . GLU A 1 206 ? -32.104 15.061 19.937 1.00 55.91 206 GLU A C 1
ATOM 1588 O O . GLU A 1 206 ? -32.045 16.028 19.166 1.00 55.91 206 GLU A O 1
ATOM 1593 N N . PRO A 1 207 ? -33.206 14.846 20.670 1.00 52.25 207 PRO A N 1
ATOM 1594 C CA . PRO A 1 207 ? -34.291 15.805 20.718 1.00 52.25 207 PRO A CA 1
ATOM 1595 C C . PRO A 1 207 ? -33.875 16.977 21.614 1.00 52.25 207 PRO A C 1
ATOM 1597 O O . PRO A 1 207 ? -34.248 17.026 22.781 1.00 52.25 207 PRO A O 1
ATOM 1600 N N . HIS A 1 208 ? -33.123 17.947 21.082 1.00 55.81 208 HIS A N 1
ATOM 1601 C CA . HIS A 1 208 ? -32.888 19.205 21.793 1.00 55.81 208 HIS A CA 1
ATOM 1602 C C . HIS A 1 208 ? -34.245 19.868 22.107 1.00 55.81 208 HIS A C 1
ATOM 1604 O O . HIS A 1 208 ? -34.998 20.200 21.176 1.00 55.81 208 HIS A O 1
ATOM 1610 N N . PRO A 1 209 ? -34.607 20.049 23.391 1.00 54.84 209 PRO A N 1
ATOM 1611 C CA . PRO A 1 209 ? -35.870 20.666 23.762 1.00 54.84 209 PRO A CA 1
ATOM 1612 C C . PRO A 1 209 ? -35.811 22.156 23.414 1.00 54.84 209 PRO A C 1
ATOM 1614 O O . PRO A 1 209 ? -35.175 22.954 24.096 1.00 54.84 209 PRO A O 1
ATOM 1617 N N . ASN A 1 210 ? -36.460 22.535 22.316 1.00 54.19 210 ASN A N 1
ATOM 1618 C CA . ASN A 1 210 ? -36.682 23.932 21.962 1.00 54.19 210 ASN A CA 1
ATOM 1619 C C . ASN A 1 210 ? -37.600 24.574 23.027 1.00 54.19 210 ASN A C 1
ATOM 1621 O O . ASN A 1 210 ? -38.580 23.954 23.445 1.00 54.19 210 ASN A O 1
ATOM 1625 N N . VAL A 1 211 ? -37.296 25.801 23.464 1.00 59.50 211 VAL A N 1
ATOM 1626 C CA . VAL A 1 211 ? -37.787 26.444 24.711 1.00 59.50 211 VAL A CA 1
ATOM 1627 C C . VAL A 1 211 ? -39.315 26.702 24.753 1.00 59.50 211 VAL A C 1
ATOM 1629 O O . VAL A 1 211 ? -39.850 27.112 25.777 1.00 59.50 211 VAL A O 1
ATOM 1632 N N . HIS A 1 212 ? -40.056 26.371 23.691 1.00 64.94 212 HIS A N 1
ATOM 1633 C CA . HIS A 1 212 ? -41.512 26.564 23.587 1.00 64.94 212 HIS A CA 1
ATOM 1634 C C . HIS A 1 212 ? -42.328 25.280 23.357 1.00 64.94 212 HIS A C 1
ATOM 1636 O O . HIS A 1 212 ? -43.495 25.353 22.986 1.00 64.94 212 HIS A O 1
ATOM 1642 N N . MET A 1 213 ? -41.738 24.103 23.565 1.00 74.31 213 MET A N 1
ATOM 1643 C CA . MET A 1 213 ? -42.412 22.828 23.309 1.00 74.31 213 MET A CA 1
ATOM 1644 C C . MET A 1 213 ? -43.406 22.473 24.419 1.00 74.31 213 MET A C 1
ATOM 1646 O O . MET A 1 213 ? -43.071 22.549 25.606 1.00 74.31 213 MET A O 1
ATOM 1650 N N . THR A 1 214 ? -44.614 22.066 24.032 1.00 88.69 214 THR A N 1
ATOM 1651 C CA . THR A 1 214 ? -45.648 21.613 24.974 1.00 88.69 214 THR A CA 1
ATOM 1652 C C . THR A 1 214 ? -45.216 20.314 25.673 1.00 88.69 214 THR A C 1
ATOM 1654 O O . THR A 1 214 ? -44.419 19.542 25.135 1.00 88.69 214 THR A O 1
ATOM 1657 N N . GLU A 1 215 ? -45.715 20.047 26.885 1.00 87.31 215 GLU A N 1
ATOM 1658 C CA . GLU A 1 215 ? -45.362 18.822 27.630 1.00 87.31 215 GLU A CA 1
ATOM 1659 C C . GLU A 1 215 ? -45.748 17.537 26.870 1.00 87.31 215 GLU A C 1
ATOM 1661 O O . GLU A 1 215 ? -45.038 16.535 26.948 1.00 87.31 215 GLU A O 1
ATOM 1666 N N . GLU A 1 216 ? -46.818 17.572 26.068 1.00 90.25 216 GLU A N 1
ATOM 1667 C CA . GLU A 1 216 ? -47.239 16.441 25.228 1.00 90.25 216 GLU A CA 1
ATOM 1668 C C . GLU A 1 216 ? -46.257 16.162 24.083 1.00 90.25 216 GLU A C 1
ATOM 1670 O O . GLU A 1 216 ? -45.914 15.008 23.816 1.00 90.25 216 GLU A O 1
ATOM 1675 N N . GLU A 1 217 ? -45.741 17.207 23.435 1.00 89.81 217 GLU A N 1
ATOM 1676 C CA . GLU A 1 217 ? -44.724 17.068 22.390 1.00 89.81 217 GLU A CA 1
ATOM 1677 C C . GLU A 1 217 ? -43.395 16.555 22.952 1.00 89.81 217 GLU A C 1
ATOM 1679 O O . GLU A 1 217 ? -42.761 15.693 22.336 1.00 89.81 217 GLU A O 1
ATOM 1684 N N . LYS A 1 218 ? -42.985 17.033 24.137 1.00 90.12 218 LYS A N 1
ATOM 1685 C CA . LYS A 1 218 ? -41.804 16.503 24.835 1.00 90.12 218 LYS A CA 1
ATOM 1686 C C . LYS A 1 218 ? -41.977 15.015 25.128 1.00 90.12 218 LYS A C 1
ATOM 1688 O O . LYS A 1 218 ? -41.093 14.228 24.799 1.00 90.12 218 LYS A O 1
ATOM 1693 N N . LEU A 1 219 ? -43.128 14.622 25.681 1.00 93.12 219 LEU A N 1
ATOM 1694 C CA . LEU A 1 219 ? -43.441 13.226 25.983 1.00 93.12 219 LEU A CA 1
ATOM 1695 C C . LEU A 1 219 ? -43.372 12.348 24.726 1.00 93.12 219 LEU A C 1
ATOM 1697 O O . LEU A 1 219 ? -42.720 11.307 24.744 1.00 93.12 219 LEU A O 1
ATOM 1701 N N . SER A 1 220 ? -43.973 12.794 23.621 1.00 93.38 220 SER A N 1
ATOM 1702 C CA . SER A 1 220 ? -43.966 12.074 22.341 1.00 93.38 220 SER A CA 1
ATOM 1703 C C . SER A 1 220 ? -42.546 11.821 21.814 1.00 93.38 220 SER A C 1
ATOM 1705 O O . SER A 1 220 ? -42.211 10.698 21.425 1.00 93.38 220 SER A O 1
ATOM 1707 N N . LYS A 1 221 ? -41.666 12.830 21.878 1.00 93.12 221 LYS A N 1
ATOM 1708 C CA . LYS A 1 221 ? -40.261 12.686 21.460 1.00 93.12 221 LYS A CA 1
ATOM 1709 C C . LYS A 1 221 ? -39.482 11.712 22.338 1.00 93.12 221 LYS A C 1
ATOM 1711 O O . LYS A 1 221 ? -38.715 10.909 21.812 1.00 93.12 221 LYS A O 1
ATOM 1716 N N . ILE A 1 222 ? -39.695 11.751 23.653 1.00 94.31 222 ILE A N 1
ATOM 1717 C CA . ILE A 1 222 ? -39.030 10.833 24.587 1.00 94.31 222 ILE A CA 1
ATOM 1718 C C . ILE A 1 222 ? -39.498 9.397 24.334 1.00 94.31 222 ILE A C 1
ATOM 1720 O O . ILE A 1 222 ? -38.669 8.495 24.276 1.00 94.31 222 ILE A O 1
ATOM 1724 N N . VAL A 1 223 ? -40.797 9.168 24.109 1.00 95.88 223 VAL A N 1
ATOM 1725 C CA . VAL A 1 223 ? -41.325 7.832 23.773 1.00 95.88 223 VAL A CA 1
ATOM 1726 C C . VAL A 1 223 ? -40.681 7.291 22.494 1.00 95.88 223 VAL A C 1
ATOM 1728 O O . VAL A 1 223 ? -40.255 6.135 22.467 1.00 95.88 223 VAL A O 1
ATOM 1731 N N . ALA A 1 224 ? -40.565 8.117 21.448 1.00 94.62 224 ALA A N 1
ATOM 1732 C CA . ALA A 1 224 ? -39.905 7.730 20.202 1.00 94.62 224 ALA A CA 1
ATOM 1733 C C . ALA A 1 224 ? -38.423 7.376 20.421 1.00 94.62 224 ALA A C 1
ATOM 1735 O O . ALA A 1 224 ? -37.964 6.333 19.952 1.00 94.62 224 ALA A O 1
ATOM 1736 N N . TYR A 1 225 ? -37.704 8.192 21.197 1.00 92.94 225 TYR A N 1
ATOM 1737 C CA . TYR A 1 225 ? -36.308 7.948 21.556 1.00 92.94 225 TYR A CA 1
ATOM 1738 C C . TYR A 1 225 ? -36.127 6.639 22.341 1.00 92.94 225 TYR A C 1
ATOM 1740 O O . TYR A 1 225 ? -35.250 5.836 22.016 1.00 92.94 225 TYR A O 1
ATOM 1748 N N . VAL A 1 226 ? -36.981 6.377 23.337 1.00 94.94 226 VAL A N 1
ATOM 1749 C CA . VAL A 1 226 ? -36.939 5.139 24.130 1.00 94.94 226 VAL A CA 1
ATOM 1750 C C . VAL A 1 226 ? -37.197 3.922 23.239 1.00 94.94 226 VAL A C 1
ATOM 1752 O O . VAL A 1 226 ? -36.405 2.983 23.267 1.00 94.94 226 VAL A O 1
ATOM 1755 N N . LYS A 1 227 ? -38.238 3.940 22.390 1.00 94.81 227 LYS A N 1
ATOM 1756 C CA . LYS A 1 227 ? -38.536 2.826 21.464 1.00 94.81 227 LYS A CA 1
ATOM 1757 C C . LYS A 1 227 ? -37.369 2.531 20.523 1.00 94.81 227 LYS A C 1
ATOM 1759 O O . LYS A 1 227 ? -37.021 1.368 20.321 1.00 94.81 227 LYS A O 1
ATOM 1764 N N . GLN A 1 228 ? -36.747 3.574 19.975 1.00 93.00 228 GLN A N 1
ATOM 1765 C CA . GLN A 1 228 ? -35.609 3.425 19.075 1.00 93.00 228 GLN A CA 1
ATOM 1766 C C . GLN A 1 228 ? -34.413 2.765 19.773 1.00 93.00 228 GLN A C 1
ATOM 1768 O O . GLN A 1 228 ? -33.879 1.784 19.259 1.00 93.00 228 GLN A O 1
ATOM 1773 N N . ASN A 1 229 ? -34.026 3.240 20.956 1.00 91.81 229 ASN A N 1
ATOM 1774 C CA . ASN A 1 229 ? -32.884 2.684 21.685 1.00 91.81 229 ASN A CA 1
ATOM 1775 C C . ASN A 1 229 ? -33.165 1.261 22.199 1.00 91.81 229 ASN A C 1
ATOM 1777 O O . ASN A 1 229 ? -32.319 0.379 22.079 1.00 91.81 229 ASN A O 1
ATOM 1781 N N . VAL A 1 230 ? -34.379 0.972 22.671 1.00 92.62 230 VAL A N 1
ATOM 1782 C CA . VAL A 1 230 ? -34.746 -0.403 23.051 1.00 92.62 230 VAL A CA 1
ATOM 1783 C C . VAL A 1 230 ? -34.660 -1.347 21.841 1.00 92.62 230 VAL A C 1
ATOM 1785 O O . VAL A 1 230 ? -34.120 -2.444 21.961 1.00 92.62 230 VAL A O 1
ATOM 1788 N N . SER A 1 231 ? -35.094 -0.913 20.648 1.00 86.31 231 SER A N 1
ATOM 1789 C CA . SER A 1 231 ? -34.978 -1.721 19.419 1.00 86.31 231 SER A CA 1
ATOM 1790 C C . SER A 1 231 ? -33.531 -1.996 18.986 1.00 86.31 231 SER A C 1
ATOM 1792 O O . SER A 1 231 ? -33.264 -2.990 18.314 1.00 86.31 231 SER A O 1
ATOM 1794 N N . GLN A 1 232 ? -32.592 -1.141 19.397 1.00 88.50 232 GLN A N 1
ATOM 1795 C CA . GLN A 1 232 ? -31.156 -1.288 19.149 1.00 88.50 232 GLN A CA 1
ATOM 1796 C C . GLN A 1 232 ? -30.438 -2.111 20.237 1.00 88.50 232 GLN A C 1
ATOM 1798 O O . GLN A 1 232 ? -29.236 -2.343 20.129 1.00 88.50 232 GLN A O 1
ATOM 1803 N N . GLY A 1 233 ? -31.163 -2.597 21.254 1.00 88.81 233 GLY A N 1
ATOM 1804 C CA . GLY A 1 233 ? -30.632 -3.465 22.310 1.00 88.81 233 GLY A CA 1
ATOM 1805 C C . GLY A 1 233 ? -30.056 -2.732 23.524 1.00 88.81 233 GLY A C 1
ATOM 1806 O O . GLY A 1 233 ? -29.350 -3.355 24.316 1.00 88.81 233 GLY A O 1
ATOM 1807 N N . TYR A 1 234 ? -30.337 -1.436 23.688 1.00 87.81 234 TYR A N 1
ATOM 1808 C CA . TYR A 1 234 ? -29.920 -0.683 24.873 1.00 87.81 234 TYR A CA 1
ATOM 1809 C C . TYR A 1 234 ? -30.794 -1.022 26.091 1.00 87.81 234 TYR A C 1
ATOM 1811 O O . TYR A 1 234 ? -32.008 -1.205 25.976 1.00 87.81 234 TYR A O 1
ATOM 1819 N N . ASP A 1 235 ? -30.172 -1.074 27.272 1.00 93.38 235 ASP A N 1
ATOM 1820 C CA . ASP A 1 235 ? -30.866 -1.320 28.539 1.00 93.38 235 ASP A CA 1
ATOM 1821 C C . ASP A 1 235 ? -31.670 -0.095 29.012 1.00 93.38 235 ASP A C 1
ATOM 1823 O O . ASP A 1 235 ? -31.239 1.054 28.882 1.00 93.38 235 ASP A O 1
ATOM 1827 N N . ILE A 1 236 ? -32.835 -0.348 29.614 1.00 91.56 236 ILE A N 1
ATOM 1828 C CA . ILE A 1 236 ? -33.778 0.692 30.052 1.00 91.56 236 ILE A CA 1
ATOM 1829 C C . ILE A 1 236 ? -33.167 1.568 31.155 1.00 91.56 236 ILE A C 1
ATOM 1831 O O . ILE A 1 236 ? -33.433 2.771 31.180 1.00 91.56 236 ILE A O 1
ATOM 1835 N N . ALA A 1 237 ? -32.337 1.009 32.046 1.00 92.12 237 ALA A N 1
ATOM 1836 C CA . ALA A 1 237 ? -31.696 1.802 33.095 1.00 92.12 237 ALA A CA 1
ATOM 1837 C C . ALA A 1 237 ? -30.689 2.798 32.500 1.00 92.12 237 ALA A C 1
ATOM 1839 O O . ALA A 1 237 ? -30.698 3.969 32.870 1.00 92.12 237 ALA A O 1
ATOM 1840 N N . GLY A 1 238 ? -29.909 2.372 31.500 1.00 90.00 238 GLY A N 1
ATOM 1841 C CA . GLY A 1 238 ? -28.983 3.258 30.788 1.00 90.00 238 GLY A CA 1
ATOM 1842 C C . GLY A 1 238 ? -29.690 4.396 30.042 1.00 90.00 238 GLY A C 1
ATOM 1843 O O . GLY A 1 238 ? -29.231 5.537 30.067 1.00 90.00 238 GLY A O 1
ATOM 1844 N N . ILE A 1 239 ? -30.845 4.111 29.430 1.00 92.38 239 ILE A N 1
ATOM 1845 C CA . ILE A 1 239 ? -31.672 5.135 28.770 1.00 92.38 239 ILE A CA 1
ATOM 1846 C C . ILE A 1 239 ? -32.220 6.136 29.801 1.00 92.38 239 ILE A C 1
ATOM 1848 O O . ILE A 1 239 ? -32.201 7.343 29.555 1.00 92.38 239 ILE A O 1
ATOM 1852 N N . LYS A 1 240 ? -32.679 5.652 30.966 1.00 95.00 240 LYS A N 1
ATOM 1853 C CA . LYS A 1 240 ? -33.174 6.500 32.063 1.00 95.00 240 LYS A CA 1
ATOM 1854 C C . LYS A 1 240 ? -32.089 7.460 32.553 1.00 95.00 240 LYS A C 1
ATOM 1856 O O . LYS A 1 240 ? -32.357 8.654 32.661 1.00 95.00 240 LYS A O 1
ATOM 1861 N N . ASP A 1 241 ? -30.880 6.957 32.792 1.00 93.31 241 ASP A N 1
ATOM 1862 C CA . ASP A 1 241 ? -29.752 7.759 33.276 1.00 93.31 241 ASP A CA 1
ATOM 1863 C C . ASP A 1 241 ? -29.371 8.867 32.281 1.00 93.31 241 ASP A C 1
ATOM 1865 O O . ASP A 1 241 ? -29.219 10.023 32.674 1.00 93.31 241 ASP A O 1
ATOM 1869 N N . SER A 1 242 ? -29.316 8.552 30.981 1.00 89.88 242 SER A N 1
ATOM 1870 C CA . SER A 1 242 ? -29.005 9.535 29.932 1.00 89.88 242 SER A CA 1
ATOM 1871 C C . SER A 1 242 ? -30.037 10.669 29.853 1.00 89.88 242 SER A C 1
ATOM 1873 O O . SER A 1 242 ? -29.671 11.833 29.689 1.00 89.88 242 SER A O 1
ATOM 1875 N N . LEU A 1 243 ? -31.327 10.362 30.019 1.00 92.88 243 LEU A N 1
ATOM 1876 C CA . LEU A 1 243 ? -32.387 11.376 30.024 1.00 92.88 243 LEU A CA 1
ATOM 1877 C C . LEU A 1 243 ? -32.354 12.244 31.294 1.00 92.88 243 LEU A C 1
ATOM 1879 O O . LEU A 1 243 ? -32.642 13.439 31.229 1.00 92.88 243 LEU A O 1
ATOM 1883 N N . ILE A 1 244 ? -31.970 11.675 32.442 1.00 93.88 244 ILE A N 1
ATOM 1884 C CA . ILE A 1 244 ? -31.775 12.433 33.689 1.00 93.88 244 ILE A CA 1
ATOM 1885 C C . ILE A 1 244 ? -30.592 13.401 33.552 1.00 93.88 244 ILE A C 1
ATOM 1887 O O . ILE A 1 244 ? -30.705 14.556 33.961 1.00 93.88 244 ILE A O 1
ATOM 1891 N N . GLU A 1 245 ? -29.485 12.972 32.938 1.00 89.75 245 GLU A N 1
ATOM 1892 C CA . GLU A 1 245 ? -28.317 13.830 32.674 1.00 89.75 245 GLU A CA 1
ATOM 1893 C C . GLU A 1 245 ? -28.658 15.030 31.773 1.00 89.75 245 GLU A C 1
ATOM 1895 O O . GLU A 1 245 ? -28.079 16.104 31.925 1.00 89.75 245 GLU A O 1
ATOM 1900 N N . GLN A 1 246 ? -29.657 14.892 30.895 1.00 86.50 246 GLN A N 1
ATOM 1901 C CA . GLN A 1 246 ? -30.185 15.983 30.065 1.00 86.50 246 GLN A CA 1
ATOM 1902 C C . GLN A 1 246 ? -31.129 16.941 30.820 1.00 86.50 246 GLN A C 1
ATOM 1904 O O . GLN A 1 246 ? -31.675 17.872 30.226 1.00 86.50 246 GLN A O 1
ATOM 1909 N N . GLY A 1 247 ? -31.337 16.735 32.124 1.00 89.94 247 GLY A N 1
ATOM 1910 C CA . GLY A 1 247 ? -32.184 17.582 32.963 1.00 89.94 247 GLY A CA 1
ATOM 1911 C C . GLY A 1 247 ? -33.684 17.343 32.780 1.00 89.94 247 GLY A C 1
ATOM 1912 O O . GLY A 1 247 ? -34.486 18.205 33.147 1.00 89.94 247 GLY A O 1
ATOM 1913 N N . LEU A 1 248 ? -34.089 16.200 32.211 1.00 90.69 248 LEU A N 1
ATOM 1914 C CA . LEU A 1 248 ? -35.504 15.861 32.085 1.00 90.69 248 LEU A CA 1
ATOM 1915 C C . LEU A 1 248 ? -36.104 15.420 33.426 1.00 90.69 248 LEU A C 1
ATOM 1917 O O . LEU A 1 248 ? -35.461 14.794 34.268 1.00 90.69 248 LEU A O 1
ATOM 1921 N N . ASN A 1 249 ? -37.390 15.727 33.609 1.00 93.50 249 ASN A N 1
ATOM 1922 C CA . ASN A 1 249 ? -38.133 15.336 34.801 1.00 93.50 249 ASN A CA 1
ATOM 1923 C C . ASN A 1 249 ? -38.322 13.808 34.856 1.00 93.50 249 ASN A C 1
ATOM 1925 O O . ASN A 1 249 ? -38.828 13.201 33.911 1.00 93.50 249 ASN A O 1
ATOM 1929 N N . VAL A 1 250 ? -37.985 13.206 35.999 1.00 93.94 250 VAL A N 1
ATOM 1930 C CA . VAL A 1 250 ? -38.068 11.754 36.233 1.00 93.94 250 VAL A CA 1
ATOM 1931 C C . VAL A 1 250 ? -39.471 11.191 35.975 1.00 93.94 250 VAL A C 1
ATOM 1933 O O . VAL A 1 250 ? -39.591 10.120 35.389 1.00 93.94 250 VAL A O 1
ATOM 1936 N N . GLN A 1 251 ? -40.536 11.917 36.329 1.00 95.25 251 GLN A N 1
ATOM 1937 C CA . GLN A 1 251 ? -41.916 11.470 36.100 1.00 95.25 251 GLN A CA 1
ATOM 1938 C C . GLN A 1 251 ? -42.266 11.407 34.609 1.00 95.25 251 GLN A C 1
ATOM 1940 O O . GLN A 1 251 ? -42.965 10.495 34.170 1.00 95.25 251 GLN A O 1
ATOM 1945 N N . LEU A 1 252 ? -41.757 12.355 33.815 1.00 92.94 252 LEU A N 1
ATOM 1946 C CA . LEU A 1 252 ? -41.966 12.375 32.367 1.00 92.94 252 LEU A CA 1
ATOM 1947 C C . LEU A 1 252 ? -41.231 11.203 31.697 1.00 92.94 252 LEU A C 1
ATOM 1949 O O . LEU A 1 252 ? -41.776 10.570 30.795 1.00 92.94 252 LEU A O 1
ATOM 1953 N N . ILE A 1 253 ? -40.028 10.881 32.186 1.00 95.19 253 ILE A N 1
ATOM 1954 C CA . ILE A 1 253 ? -39.231 9.737 31.726 1.00 95.19 253 ILE A CA 1
ATOM 1955 C C . ILE A 1 253 ? -39.941 8.418 32.052 1.00 95.19 253 ILE A C 1
ATOM 1957 O O . ILE A 1 253 ? -40.080 7.567 31.177 1.00 95.19 253 ILE A O 1
ATOM 1961 N N . GLU A 1 254 ? -40.427 8.242 33.283 1.00 95.88 254 GLU A N 1
ATOM 1962 C CA . GLU A 1 254 ? -41.130 7.016 33.685 1.00 95.88 254 GLU A CA 1
ATOM 1963 C C . GLU A 1 254 ? -42.420 6.810 32.888 1.00 95.88 254 GLU A C 1
ATOM 1965 O O . GLU A 1 254 ? -42.646 5.714 32.371 1.00 95.88 254 GLU A O 1
ATOM 1970 N N . LYS A 1 255 ? -43.195 7.880 32.679 1.00 96.19 255 LYS A N 1
ATOM 1971 C CA . LYS A 1 255 ? -44.390 7.856 31.828 1.00 96.19 255 LYS A CA 1
ATOM 1972 C C . LYS A 1 255 ? -44.053 7.492 30.378 1.00 96.19 255 LYS A C 1
ATOM 1974 O O . LYS A 1 255 ? -44.761 6.698 29.762 1.00 96.19 255 LYS A O 1
ATOM 1979 N N . ALA A 1 256 ? -42.963 8.031 29.829 1.00 95.81 256 ALA A N 1
ATOM 1980 C CA . ALA A 1 256 ? -42.523 7.703 28.475 1.00 95.81 256 ALA A CA 1
ATOM 1981 C C . ALA A 1 256 ? -42.085 6.235 28.341 1.00 95.81 256 ALA A C 1
ATOM 1983 O O . ALA A 1 256 ? -42.437 5.568 27.368 1.00 95.81 256 ALA A O 1
ATOM 1984 N N . ILE A 1 257 ? -41.353 5.712 29.330 1.00 95.38 257 ILE A N 1
ATOM 1985 C CA . ILE A 1 257 ? -40.939 4.305 29.372 1.00 95.38 257 ILE A CA 1
ATOM 1986 C C . ILE A 1 257 ? -42.168 3.396 29.450 1.00 95.38 257 ILE A C 1
ATOM 1988 O O . ILE A 1 257 ? -42.234 2.408 28.722 1.00 95.38 257 ILE A O 1
ATOM 1992 N N . GLU A 1 258 ? -43.158 3.726 30.277 1.00 95.75 258 GLU A N 1
ATOM 1993 C CA . GLU A 1 258 ? -44.409 2.969 30.368 1.00 95.75 258 GLU A CA 1
ATOM 1994 C C . GLU A 1 258 ? -45.159 2.942 29.028 1.00 95.75 258 GLU A C 1
ATOM 1996 O O . GLU A 1 258 ? -45.514 1.868 28.544 1.00 95.75 258 GLU A O 1
ATOM 2001 N N . MET A 1 259 ? -45.301 4.094 28.365 1.00 94.38 259 MET A N 1
ATOM 2002 C CA . MET A 1 259 ? -45.933 4.194 27.042 1.00 94.38 259 MET A CA 1
ATOM 2003 C C . MET A 1 259 ? -45.141 3.487 25.932 1.00 94.38 259 MET A C 1
ATOM 2005 O O . MET A 1 259 ? -45.712 3.113 24.909 1.00 94.38 259 MET A O 1
ATOM 2009 N N . SER A 1 260 ? -43.832 3.294 26.109 1.00 92.62 260 SER A N 1
ATOM 2010 C CA . SER A 1 260 ? -42.987 2.602 25.131 1.00 92.62 260 SER A CA 1
ATOM 2011 C C . SER A 1 260 ? -43.118 1.074 25.159 1.00 92.62 260 SER A C 1
ATOM 2013 O O . SER A 1 260 ? -42.735 0.428 24.186 1.00 92.62 260 SER A O 1
ATOM 2015 N N . LYS A 1 261 ? -43.668 0.503 26.244 1.00 85.19 261 LYS A N 1
ATOM 2016 C CA . LYS A 1 261 ? -43.849 -0.949 26.434 1.00 85.19 261 LYS A CA 1
ATOM 2017 C C . LYS A 1 261 ? -45.050 -1.537 25.672 1.00 85.19 261 LYS A C 1
ATOM 2019 O O . LYS A 1 261 ? -45.256 -2.747 25.740 1.00 85.19 261 LYS A O 1
ATOM 2024 N N . PHE A 1 262 ? -45.804 -0.697 24.960 1.00 57.84 262 PHE A N 1
ATOM 2025 C CA . PHE A 1 262 ? -46.922 -1.054 24.080 1.00 57.84 262 PHE A CA 1
ATOM 2026 C C . PHE A 1 262 ? -46.549 -0.824 22.612 1.00 57.84 262 PHE A C 1
ATOM 2028 O O . PHE A 1 262 ? -46.956 -1.648 21.768 1.00 57.84 262 PHE A O 1
#

pLDDT: mean 81.18, std 17.35, range [37.88, 97.38]

Radius of gyration: 31.77 Å; chains: 1; bounding box: 79×47×83 Å

Sequence (262 aa):
MKSLSGLVIALSLMLVFQPVLSQEDLVISPGDGLSTAGALGMFGLILGVIGLILIIPFLIIYIYSALVLSAIAKKTNTENPWFAWVPFLNYVLMARIGKVPVWTAIAFILIIVAEIVVPFFISLPSLINLLILIPVLIIFIVWWMKISEARGKPKWWGILIALIPIVNIVLMGILAWSGGGRKAEESAGTHPEKTQRPQVSESPQEPHPNVHMTEEEKLSKIVAYVKQNVSQGYDIAGIKDSLIEQGLNVQLIEKAIEMSKF

Secondary structure (DSSP, 8-state):
-TTHHHHHHHHHHHHHTGGG--TTS----TTSS--HHHHHHHHHHHHHHHHHHHHHHHHHHHHHHHHHHHHHHHHTT-S-GGGGGSHHHHHHHHHHHTT--THHHHHHHHHHHHHHHHHHH----HHHHHHHHHHHHHHHHHHHHHHHHHTT--THHHHHHHH-HHHHHHHHHHHHHS--SSSTTGGG-S------PPP----SS-----TT--HHHHHHHHHHHHHHHHHTT--HHHHHHHHHHTT--HHHHHHHHHHHT-

Foldseek 3Di:
DVVVVVVVVVVVVVVVPPPPDDPPPPPDDPPDPQDPVNVVVVVVVVVVVVVVVVVVVVVVLLVLQLVLLLLLCVVLVHPDSVLSNPVLSVLLSLCRLLVHDSVLSVVLVVLVVCVVVVVVPDVDDPPVVVVSVVVSLVSQLSSLLSSCVSLQHHSVLSVVLSPDVVVVSVSSVCSSPPPSDPPPVPVVPPDDDDDDDDDDDDQDDDPPDDPPDDLVRVLVVLLVSQLVCVVVVDDLVVSLVVCVVVVDDSVSNVVSNVVNVD